Protein AF-B4JHR4-F1 (afdb_monomer)

InterPro domains:
  IPR017905 ERV/ALR sulfhydryl oxidase domain [PF04777] (90-181)
  IPR017905 ERV/ALR sulfhydryl oxidase domain [PS51324] (80-180)
  IPR036774 ERV/ALR sulfhydryl oxidase domain superfamily [G3DSA:1.20.120.310] (67-190)
  IPR036774 ERV/ALR sulfhydryl oxidase domain superfamily [SSF69000] (79-189)
  IPR039799 Sulfhydryl oxidase ALR/ERV [PTHR12645] (15-190)

Foldseek 3Di:
DDDDDDDDDDDDDDDDDDDDPVVVPDDDPPPPPPPFPVVDDPVNVVVVVVVVPPDDDDDDDDDDDDDDPDPCPPDPDPPDDDDPVRLVVVVLLVQLLCLLPAAQADDPVSLVVVQVVQVVCLVPVPPVVSSVVSNVCCVVQPQDRRGSLSNLLSSLVVVQVVCVVVVHDRDDSVCSNCVRPDPPPVVPVD

Nearest PDB structures (foldseek):
  3mbg-assembly1_A  TM=9.979E-01  e=1.028E-12  Homo sapiens
  3tk0-assembly1_A-2  TM=9.274E-01  e=5.842E-13  Homo sapiens
  3u5s-assembly1_A-2  TM=9.282E-01  e=2.542E-12  Homo sapiens
  3w4y-assembly2_B  TM=9.239E-01  e=1.311E-11  Saccharomyces cerevisiae S288C
  4e0i-assembly1_A  TM=8.475E-01  e=1.739E-11  Saccharomyces cerevisiae S288C

Solvent-accessible surface area (backbone atoms only — not comparable to full-atom values): 12228 Å² total; per-residue (Å²): 138,82,87,81,84,84,80,82,82,83,78,84,80,79,82,80,76,80,82,65,76,74,69,80,72,77,84,77,90,59,78,80,61,94,76,49,65,91,80,50,57,74,72,58,53,56,56,56,48,61,74,70,56,86,72,88,80,90,80,90,85,87,90,85,89,78,93,65,92,71,79,74,75,68,77,78,66,88,90,53,83,73,52,76,65,57,44,48,55,53,50,52,53,51,52,46,39,53,24,54,71,38,49,68,77,51,52,74,62,58,35,50,51,53,50,48,50,55,57,51,45,28,70,66,41,87,52,62,70,60,16,51,51,43,43,56,47,44,71,78,53,61,82,42,54,73,20,17,69,45,27,38,47,45,50,43,54,52,51,30,53,53,24,52,78,68,76,40,80,73,72,67,59,94,46,48,51,33,76,46,62,73,38,48,94,86,48,83,72,110

Mean predicted aligned error: 14.54 Å

pLDDT: mean 78.46, std 23.85, range [31.78, 98.88]

Sequence (190 aa):
MSETTFKPKPKPSEPEPPLNDRQFTAHRSSKQDSNCRTCNDFKSWSKQQRLISSTQAAKEKHMAANETLNVQVAAPRDDCPLDKVRLGISTWSLLHTMAAFYADNPTDTEKRDMRKFFEVLSRLYPCEYCAKDFRSEIEVNPVNVNSQKDLAMWLCKFHNRVNDKLGKPLFNCSKVNERWRDGWLDGSCD

Structure (mmCIF, N/CA/C/O backbone):
data_AF-B4JHR4-F1
#
_entry.id   AF-B4JHR4-F1
#
loop_
_atom_site.group_PDB
_atom_site.id
_atom_site.type_symbol
_atom_site.label_atom_id
_atom_site.label_alt_id
_atom_site.label_comp_id
_atom_site.label_asym_id
_atom_site.label_entity_id
_atom_site.label_seq_id
_atom_site.pdbx_PDB_ins_code
_atom_site.Cartn_x
_atom_site.Cartn_y
_atom_site.Cartn_z
_atom_site.occupancy
_atom_site.B_iso_or_equiv
_atom_site.auth_seq_id
_atom_site.auth_comp_id
_atom_site.auth_asym_id
_atom_site.auth_atom_id
_atom_site.pdbx_PDB_model_num
ATOM 1 N N . MET A 1 1 ? -36.196 36.078 -42.580 1.00 45.75 1 MET A N 1
ATOM 2 C CA . MET A 1 1 ? -36.016 36.725 -41.265 1.00 45.75 1 MET A CA 1
ATOM 3 C C . MET A 1 1 ? -35.766 35.606 -40.272 1.00 45.75 1 MET A C 1
ATOM 5 O O . MET A 1 1 ? -36.704 34.904 -39.930 1.00 45.75 1 MET A O 1
ATOM 9 N N . SER A 1 2 ? -34.500 35.340 -39.957 1.00 44.00 2 SER A N 1
ATOM 10 C CA . SER A 1 2 ? -34.092 34.213 -39.112 1.00 44.00 2 SER A CA 1
ATOM 11 C C . SER A 1 2 ? -33.668 34.760 -37.754 1.00 44.00 2 SER A C 1
ATOM 13 O O . SER A 1 2 ? -32.710 35.525 -37.676 1.00 44.00 2 SER A O 1
ATOM 15 N N . GLU A 1 3 ? -34.411 34.407 -36.708 1.00 44.94 3 GLU A N 1
ATOM 16 C CA . GLU A 1 3 ? -34.115 34.772 -35.324 1.00 44.94 3 GLU A CA 1
ATOM 17 C C . GLU A 1 3 ? -32.940 33.939 -34.797 1.00 44.94 3 GLU A C 1
ATOM 19 O O . GLU A 1 3 ? -33.010 32.714 -34.700 1.00 44.94 3 GLU A O 1
ATOM 24 N N . THR A 1 4 ? -31.840 34.602 -34.448 1.00 48.38 4 THR A N 1
ATOM 25 C CA . THR A 1 4 ? -30.711 33.989 -33.742 1.00 48.38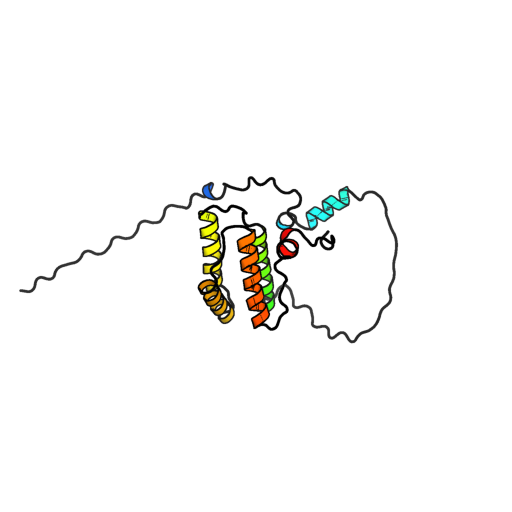 4 THR A CA 1
ATOM 26 C C . THR A 1 4 ? -30.936 34.085 -32.237 1.00 48.38 4 THR A C 1
ATOM 28 O O . THR A 1 4 ? -30.859 35.167 -31.657 1.00 48.38 4 THR A O 1
ATOM 31 N N . THR A 1 5 ? -31.198 32.952 -31.589 1.00 50.94 5 THR A N 1
ATOM 32 C CA . THR A 1 5 ? -31.344 32.842 -30.132 1.00 50.94 5 THR A CA 1
ATOM 33 C C . THR A 1 5 ? -29.964 32.859 -29.462 1.00 50.94 5 THR A C 1
ATOM 35 O O . THR A 1 5 ? -29.150 31.958 -29.665 1.00 50.94 5 THR A O 1
ATOM 38 N N . PHE A 1 6 ? -29.680 33.881 -28.653 1.00 49.97 6 PHE A N 1
ATOM 39 C CA . PHE A 1 6 ? -28.429 34.009 -27.900 1.00 49.97 6 PHE A CA 1
ATOM 40 C C . PHE A 1 6 ? -28.526 33.216 -26.583 1.00 49.97 6 PHE A C 1
ATOM 42 O O . PHE A 1 6 ? -29.318 33.561 -25.707 1.00 49.97 6 PHE A O 1
ATOM 49 N N . LYS A 1 7 ? -27.740 32.142 -26.424 1.00 58.16 7 LYS A N 1
ATOM 50 C CA . LYS A 1 7 ? -27.604 31.430 -25.137 1.00 58.16 7 LYS A CA 1
ATOM 51 C C . LYS A 1 7 ? -26.590 32.157 -24.236 1.00 58.16 7 LYS A C 1
ATOM 53 O O . LYS A 1 7 ? -25.489 32.448 -24.705 1.00 58.16 7 LYS A O 1
ATOM 58 N N . PRO A 1 8 ? -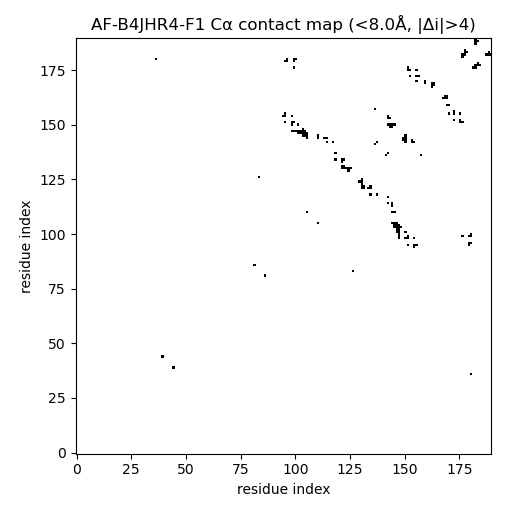26.900 32.423 -22.954 1.00 51.69 8 PRO A N 1
ATOM 59 C CA . PRO A 1 8 ? -25.955 33.061 -22.042 1.00 51.69 8 PRO A CA 1
ATOM 60 C C . PRO A 1 8 ? -24.817 32.107 -21.636 1.00 51.69 8 PRO A C 1
ATOM 62 O O . PRO A 1 8 ? -25.021 30.904 -21.467 1.00 51.69 8 PRO A O 1
ATOM 65 N N . LYS A 1 9 ? -23.607 32.662 -21.477 1.00 55.12 9 LYS A N 1
ATOM 66 C CA . LYS A 1 9 ? -22.404 31.951 -21.008 1.00 55.12 9 LYS A CA 1
ATOM 67 C C . LYS A 1 9 ? -22.559 31.484 -19.546 1.00 55.12 9 LYS A C 1
ATOM 69 O O . LYS A 1 9 ? -23.154 32.215 -18.752 1.00 55.12 9 LYS A O 1
ATOM 74 N N . PRO A 1 10 ? -21.991 30.323 -19.162 1.00 49.44 10 PRO A N 1
ATOM 75 C CA . PRO A 1 10 ? -21.972 29.876 -17.771 1.00 49.44 10 PRO A CA 1
ATOM 76 C C . PRO A 1 10 ? -21.095 30.795 -16.906 1.00 49.44 10 PRO A C 1
ATOM 78 O O . PRO A 1 10 ? -20.051 31.275 -17.352 1.00 49.44 10 PRO A O 1
ATOM 81 N N . LYS A 1 11 ? -21.544 31.055 -15.672 1.00 49.84 11 LYS A N 1
ATOM 82 C CA . LYS A 1 11 ? -20.808 31.844 -14.673 1.00 49.84 11 LYS A CA 1
ATOM 83 C C . LYS A 1 11 ? -19.549 31.095 -14.195 1.00 49.84 11 LYS A C 1
ATOM 85 O O . LYS A 1 11 ? -19.581 29.866 -14.149 1.00 49.84 11 LYS A O 1
ATOM 90 N N . PRO A 1 12 ? -18.472 31.805 -13.805 1.00 48.12 12 PRO A N 1
ATOM 91 C CA . PRO A 1 12 ? -17.312 31.189 -13.165 1.00 48.12 12 PRO A CA 1
ATOM 92 C C . PRO A 1 12 ? -17.713 30.560 -11.825 1.00 48.12 12 PRO A C 1
ATOM 94 O O . PRO A 1 12 ? -18.475 31.164 -11.070 1.00 48.12 12 PRO A O 1
ATOM 97 N N . SER A 1 13 ? -17.205 29.362 -11.539 1.00 54.84 13 SER A N 1
ATOM 98 C CA . SER A 1 13 ? -17.324 28.718 -10.229 1.00 54.84 13 SER A CA 1
ATOM 99 C C . SER A 1 13 ? -16.546 29.512 -9.178 1.00 54.84 13 SER A C 1
ATOM 101 O O . SER A 1 13 ? -15.393 29.878 -9.415 1.00 54.84 13 SER A O 1
ATOM 103 N N . GLU A 1 14 ? -17.174 29.775 -8.032 1.00 56.66 14 GLU A N 1
ATOM 104 C CA . GLU A 1 14 ? -16.521 30.373 -6.863 1.00 56.66 14 GLU A CA 1
ATOM 105 C C . GLU A 1 14 ? -15.337 29.508 -6.385 1.00 56.66 14 GLU A C 1
ATOM 107 O O . GLU A 1 14 ? -15.374 28.284 -6.537 1.00 56.66 14 GLU A O 1
ATOM 112 N N . PRO A 1 15 ? -14.276 30.118 -5.827 1.00 50.56 15 PRO A N 1
ATOM 113 C CA . PRO A 1 15 ?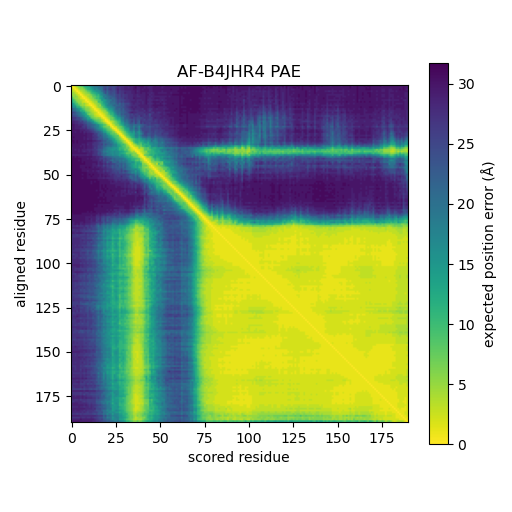 -13.168 29.372 -5.244 1.00 50.56 15 PRO A CA 1
ATOM 114 C C . PRO A 1 15 ? -13.641 28.584 -4.015 1.00 50.56 15 PRO A C 1
ATOM 116 O O . PRO A 1 15 ? -14.357 29.118 -3.166 1.00 50.56 15 PRO A O 1
ATOM 119 N N . GLU A 1 16 ? -13.230 27.317 -3.922 1.00 49.22 16 GLU A N 1
ATOM 120 C CA . GLU A 1 16 ? -13.508 26.481 -2.752 1.00 49.22 16 GLU A CA 1
ATOM 121 C C . GLU A 1 16 ? -12.971 27.142 -1.469 1.00 49.22 16 GLU A C 1
ATOM 123 O O . GLU A 1 16 ? -11.881 27.728 -1.482 1.00 49.22 16 GLU A O 1
ATOM 128 N N . PRO A 1 17 ? -13.716 27.067 -0.351 1.00 50.88 17 PRO A N 1
ATOM 129 C CA . PRO A 1 17 ? -13.263 27.625 0.912 1.00 50.88 17 PRO A CA 1
ATOM 130 C C . PRO A 1 17 ? -11.995 26.903 1.398 1.00 50.88 17 PRO A C 1
ATOM 132 O O . PRO A 1 17 ? -11.841 25.700 1.168 1.00 50.88 17 PRO A O 1
ATOM 135 N N . PRO A 1 18 ? -11.088 27.606 2.098 1.00 47.66 18 PRO A N 1
ATOM 136 C CA . PRO A 1 18 ? -9.871 27.000 2.621 1.00 47.66 18 PRO A CA 1
ATOM 137 C C . PRO A 1 18 ? -10.217 25.852 3.576 1.00 47.66 18 PRO A C 1
ATOM 139 O O . PRO A 1 18 ? -11.052 26.002 4.473 1.00 47.66 18 PRO A O 1
ATOM 142 N N . LEU A 1 19 ? -9.567 24.703 3.370 1.00 48.41 19 LEU A N 1
ATOM 143 C CA . LEU A 1 19 ? -9.683 23.538 4.242 1.00 48.41 19 LEU A CA 1
ATOM 144 C C . LEU A 1 19 ? -9.336 23.946 5.678 1.00 48.41 19 LEU A C 1
ATOM 146 O O . LEU A 1 19 ? -8.282 24.513 5.952 1.00 48.41 19 LEU A O 1
ATOM 150 N N . ASN A 1 20 ? -10.260 23.681 6.596 1.00 44.09 20 ASN A N 1
ATOM 151 C CA . ASN A 1 20 ? -10.093 23.971 8.010 1.00 44.09 20 ASN A CA 1
ATOM 152 C C . ASN A 1 20 ? -9.050 23.010 8.608 1.00 44.09 20 ASN A C 1
ATOM 154 O O . ASN A 1 20 ? -9.358 21.848 8.880 1.00 44.09 20 ASN A O 1
ATOM 158 N N . ASP A 1 21 ? -7.837 23.507 8.863 1.00 42.41 21 ASP A N 1
ATOM 159 C CA . ASP A 1 21 ? -6.715 22.766 9.471 1.00 42.41 21 ASP A CA 1
ATOM 160 C C . ASP A 1 21 ? -7.050 22.117 10.829 1.00 42.41 21 ASP A C 1
ATOM 162 O O . ASP A 1 21 ? -6.347 21.224 11.300 1.00 42.41 21 ASP A O 1
ATOM 166 N N . ARG A 1 22 ? -8.164 22.505 11.463 1.00 43.03 22 ARG A N 1
ATOM 167 C CA . ARG A 1 22 ? -8.640 21.910 12.722 1.00 43.03 22 ARG A CA 1
ATOM 168 C C . ARG A 1 22 ? -9.301 20.539 12.562 1.00 43.03 22 ARG A C 1
ATOM 170 O O . ARG A 1 22 ? -9.617 19.910 13.568 1.00 43.03 22 ARG A O 1
ATOM 177 N N . GLN A 1 23 ? -9.516 20.062 11.335 1.00 39.62 23 GLN A N 1
ATOM 178 C CA . GLN A 1 23 ? -10.135 18.754 11.094 1.00 39.62 23 GLN A CA 1
ATOM 179 C C . GLN A 1 23 ? -9.123 17.596 11.041 1.00 39.62 23 GLN A C 1
ATOM 181 O O . GLN A 1 23 ? -9.521 16.439 11.141 1.00 39.62 23 GLN A O 1
ATOM 186 N N . PHE A 1 24 ? -7.818 17.892 10.985 1.00 42.62 24 PHE A N 1
ATOM 187 C CA . PHE A 1 24 ? -6.753 16.885 11.088 1.00 42.62 24 PHE A CA 1
ATOM 188 C C . PHE A 1 24 ? -6.396 16.507 12.534 1.00 42.62 24 PHE A C 1
ATOM 190 O O . PHE A 1 24 ? -5.638 15.567 12.765 1.00 42.62 24 PHE A O 1
ATOM 197 N N . THR A 1 25 ? -6.959 17.196 13.529 1.00 42.66 25 THR A N 1
ATOM 198 C CA . THR A 1 25 ? -6.697 16.943 14.951 1.00 42.66 25 THR A CA 1
ATOM 199 C C . THR A 1 25 ? -7.891 16.279 15.632 1.00 42.66 25 THR A C 1
ATOM 201 O O . THR A 1 25 ? -8.448 16.824 16.579 1.00 42.66 25 THR A O 1
ATOM 204 N N . ALA A 1 26 ? -8.319 15.109 15.155 1.00 46.91 26 ALA A N 1
ATOM 205 C CA . ALA A 1 26 ? -9.308 14.300 15.869 1.00 46.91 26 ALA A CA 1
ATOM 206 C C . ALA A 1 26 ? -9.251 12.815 15.473 1.00 46.91 26 ALA A C 1
ATOM 208 O O . ALA A 1 26 ? -10.105 12.350 14.736 1.00 46.91 26 ALA A O 1
ATOM 209 N N . HIS A 1 27 ? -8.251 12.086 15.980 1.00 40.84 27 HIS A N 1
ATOM 210 C CA . HIS A 1 27 ? -8.390 10.754 16.603 1.00 40.84 27 HIS A CA 1
ATOM 211 C C . HIS A 1 27 ? -7.038 10.040 16.675 1.00 40.84 27 HIS A C 1
ATOM 213 O O . HIS A 1 27 ? -6.666 9.233 15.833 1.00 40.84 27 HIS A O 1
ATOM 219 N N . ARG A 1 28 ? -6.318 10.270 17.772 1.00 50.16 28 ARG A N 1
ATOM 220 C CA . ARG A 1 28 ? -5.416 9.247 18.301 1.00 50.16 28 ARG A CA 1
ATOM 221 C C . ARG A 1 28 ? -5.538 9.216 19.817 1.00 50.16 28 ARG A C 1
ATOM 223 O O . ARG A 1 28 ? -4.625 9.581 20.541 1.00 50.16 28 ARG A O 1
ATOM 230 N N . SER A 1 29 ? -6.709 8.793 20.289 1.00 44.94 29 SER A N 1
ATOM 231 C CA . SER A 1 29 ? -6.891 8.307 21.662 1.00 44.94 29 SER A CA 1
ATOM 232 C C . SER A 1 29 ? -6.761 6.782 21.707 1.00 44.94 29 SER A C 1
ATOM 234 O O . SER A 1 29 ? -7.518 6.102 22.384 1.00 44.94 29 SER A O 1
ATOM 236 N N . SER A 1 30 ? -5.781 6.225 20.996 1.00 51.78 30 SER A N 1
ATOM 237 C CA . SER A 1 30 ? -5.100 5.029 21.481 1.00 51.78 30 SER A CA 1
ATOM 238 C C . SER A 1 30 ? -3.989 5.547 22.387 1.00 51.78 30 SER A C 1
ATOM 240 O O . SER A 1 30 ? -3.230 6.416 21.949 1.00 51.78 30 SER A O 1
ATOM 242 N N . LYS A 1 31 ? -3.906 5.075 23.638 1.00 43.66 31 LYS A N 1
ATOM 243 C CA . LYS A 1 31 ? -2.738 5.308 24.508 1.00 43.66 31 LYS A CA 1
ATOM 244 C C . LYS A 1 31 ? -1.483 5.236 23.637 1.00 43.66 31 LYS A C 1
ATOM 246 O O . LYS A 1 31 ? -1.370 4.299 22.852 1.00 43.66 31 LYS A O 1
ATOM 251 N N . GLN A 1 32 ? -0.611 6.244 23.687 1.00 50.34 32 GLN A N 1
ATOM 252 C CA . GLN A 1 32 ? 0.676 6.137 23.008 1.00 50.34 32 GLN A CA 1
ATOM 253 C C . GLN A 1 32 ? 1.338 4.866 23.535 1.00 50.34 32 GLN A C 1
ATOM 255 O O . GLN A 1 32 ? 1.727 4.825 24.701 1.00 50.34 32 GLN A O 1
ATOM 260 N N . ASP A 1 33 ? 1.399 3.822 22.708 1.00 55.12 33 ASP A N 1
ATOM 261 C CA . ASP A 1 33 ? 2.230 2.674 23.016 1.00 55.12 33 ASP A CA 1
ATOM 262 C C . ASP A 1 33 ? 3.640 3.223 23.161 1.00 55.12 33 ASP A C 1
ATOM 264 O O . ASP A 1 33 ? 4.219 3.772 22.218 1.00 55.12 33 ASP A O 1
ATOM 268 N N . SER A 1 34 ? 4.183 3.095 24.368 1.00 55.25 34 SER A N 1
ATOM 269 C CA . SER A 1 34 ? 5.531 3.535 24.725 1.00 55.25 34 SER A CA 1
ATOM 270 C C . SER A 1 34 ? 6.621 2.851 23.886 1.00 55.25 34 SER A C 1
ATOM 272 O O . SER A 1 34 ? 7.790 3.204 24.007 1.00 55.25 34 SER A O 1
ATOM 274 N N . ASN A 1 35 ? 6.239 1.915 23.007 1.00 62.69 35 ASN A N 1
ATOM 275 C CA . ASN A 1 35 ? 7.100 1.137 22.128 1.00 62.69 35 ASN A CA 1
ATOM 276 C C . ASN A 1 35 ? 6.846 1.366 20.618 1.00 62.69 35 ASN A C 1
ATOM 278 O O . ASN A 1 35 ? 7.103 0.487 19.797 1.00 62.69 35 ASN A O 1
ATOM 282 N N . CYS A 1 36 ? 6.322 2.530 20.210 1.00 71.38 36 CYS A N 1
ATOM 283 C CA . CYS A 1 36 ? 6.154 2.851 18.785 1.00 71.38 36 CYS A CA 1
ATOM 284 C C . CYS A 1 36 ? 7.516 2.936 18.052 1.00 71.38 36 CYS A C 1
ATOM 286 O O . CYS A 1 36 ? 8.163 3.985 18.057 1.00 71.38 36 CYS A O 1
ATOM 288 N N . ARG A 1 37 ? 7.929 1.860 17.360 1.00 78.38 37 ARG A N 1
ATOM 289 C CA . ARG A 1 37 ? 9.178 1.804 16.563 1.00 78.38 37 ARG A CA 1
ATOM 290 C C . ARG A 1 37 ? 9.256 2.884 15.479 1.00 78.38 37 ARG A C 1
ATOM 292 O O . ARG A 1 37 ? 10.326 3.410 15.218 1.00 78.38 37 ARG A O 1
ATOM 299 N N . THR A 1 38 ? 8.126 3.252 14.877 1.00 83.38 38 THR A N 1
ATOM 300 C CA . THR A 1 38 ? 8.055 4.309 13.850 1.00 83.38 38 THR A CA 1
ATOM 301 C C . THR A 1 38 ? 8.209 5.718 14.429 1.00 83.38 38 THR A C 1
ATOM 303 O O . THR A 1 38 ? 8.562 6.642 13.706 1.00 83.38 38 THR A O 1
ATOM 306 N N . CYS A 1 39 ? 7.939 5.896 15.725 1.00 75.88 39 CYS A N 1
ATOM 307 C CA . CYS A 1 39 ? 7.981 7.192 16.399 1.00 75.88 39 CYS A CA 1
ATOM 308 C C . CYS A 1 39 ? 9.344 7.476 17.052 1.00 75.88 39 CYS A C 1
ATOM 310 O O . CYS A 1 39 ? 9.618 8.615 17.424 1.00 75.88 39 CYS A O 1
ATOM 312 N N . ASN A 1 40 ? 10.177 6.446 17.224 1.00 75.25 40 ASN A N 1
ATOM 313 C CA . ASN A 1 40 ? 11.454 6.534 17.915 1.00 75.25 40 ASN A CA 1
ATOM 314 C C . ASN A 1 40 ? 12.607 6.392 16.920 1.00 75.25 40 ASN A C 1
ATOM 316 O O . ASN A 1 40 ? 12.789 5.342 16.309 1.00 75.25 40 ASN A O 1
ATOM 320 N N . ASP A 1 41 ? 13.448 7.421 16.821 1.00 65.88 41 ASP A N 1
ATOM 321 C CA . ASP A 1 41 ? 14.735 7.282 16.148 1.00 65.88 41 ASP A CA 1
ATOM 322 C C . ASP A 1 41 ? 15.609 6.282 16.918 1.00 65.88 41 ASP A C 1
ATOM 324 O O . ASP A 1 41 ? 15.728 6.350 18.144 1.00 65.88 41 ASP A O 1
ATOM 328 N N . PHE A 1 42 ? 16.319 5.405 16.207 1.00 55.88 42 PHE A N 1
ATOM 329 C CA . PHE A 1 42 ? 17.306 4.472 16.779 1.00 55.88 42 PHE A CA 1
ATOM 330 C C . PHE A 1 42 ? 18.341 5.179 17.696 1.00 55.88 42 PHE A C 1
ATOM 332 O O . PHE A 1 42 ? 18.880 4.612 18.652 1.00 55.88 42 PHE A O 1
ATOM 339 N N . LYS A 1 43 ? 18.579 6.480 17.466 1.00 54.56 43 LYS A N 1
ATOM 340 C CA . LYS A 1 43 ? 19.417 7.345 18.317 1.00 54.56 43 LYS A CA 1
ATOM 341 C C . LYS A 1 43 ? 18.797 7.672 19.685 1.00 54.56 43 LYS A C 1
ATOM 343 O O . LYS A 1 43 ? 19.542 7.892 20.638 1.00 54.56 43 LYS A O 1
ATOM 348 N N . SER A 1 44 ? 17.474 7.694 19.806 1.00 53.28 44 SER A N 1
ATOM 349 C CA . SER A 1 44 ? 16.770 7.897 21.079 1.00 53.28 44 SER A CA 1
ATOM 350 C C . SER A 1 44 ? 16.779 6.624 21.930 1.00 53.28 44 SER A C 1
ATOM 352 O O . SER A 1 44 ? 16.983 6.703 23.140 1.00 53.28 44 SER A O 1
ATOM 354 N N . TRP A 1 45 ? 16.706 5.447 21.298 1.00 48.59 45 TRP A N 1
ATOM 355 C CA . TRP A 1 45 ? 16.817 4.151 21.980 1.00 48.59 45 TRP A CA 1
ATOM 356 C C . TRP A 1 45 ? 18.225 3.899 22.549 1.00 48.59 45 TRP A C 1
ATOM 358 O O . TRP A 1 45 ? 18.372 3.571 23.726 1.00 48.59 45 TRP A O 1
ATOM 368 N N . SER A 1 46 ? 19.281 4.195 21.780 1.00 54.84 46 SER A N 1
ATOM 369 C CA . SER A 1 46 ? 20.675 4.072 22.256 1.00 54.84 46 SER A CA 1
ATOM 370 C C . SER A 1 46 ? 21.036 5.038 23.397 1.00 54.84 46 SER A C 1
ATOM 372 O O . SER A 1 46 ? 21.874 4.710 24.242 1.00 54.84 46 SER A O 1
ATOM 374 N N . LYS A 1 47 ? 20.396 6.215 23.478 1.00 56.06 47 LYS A N 1
ATOM 375 C CA . LYS A 1 47 ? 20.528 7.120 24.637 1.00 56.06 47 LYS A CA 1
ATOM 376 C C . LYS A 1 47 ? 19.802 6.590 25.873 1.00 56.06 47 LYS A C 1
ATOM 378 O O . LYS A 1 47 ? 20.314 6.757 26.977 1.00 56.06 47 LYS A O 1
ATOM 383 N N . GLN A 1 48 ? 18.666 5.919 25.696 1.00 56.88 48 GLN A N 1
ATOM 384 C CA . GLN A 1 48 ? 17.919 5.314 26.797 1.00 56.88 48 GLN A CA 1
ATOM 385 C C . GLN A 1 48 ? 18.619 4.061 27.346 1.00 56.88 48 GLN A C 1
ATOM 387 O O . GLN A 1 48 ? 18.652 3.865 28.555 1.00 56.88 48 GLN A O 1
ATOM 392 N N . GLN A 1 49 ? 19.301 3.290 26.496 1.00 57.69 49 GLN A N 1
ATOM 393 C CA . GLN A 1 49 ? 20.101 2.130 26.906 1.00 57.69 49 GLN A CA 1
ATOM 394 C C . GLN A 1 49 ? 21.405 2.536 27.624 1.00 57.69 49 GLN A C 1
ATOM 396 O O . GLN A 1 49 ? 21.793 1.912 28.608 1.00 57.69 49 GLN A O 1
ATOM 401 N N . ARG A 1 50 ? 22.038 3.659 27.235 1.00 54.66 50 ARG A N 1
ATOM 402 C CA . ARG A 1 50 ? 23.202 4.225 27.958 1.00 54.66 50 ARG A CA 1
ATOM 403 C C . ARG A 1 50 ? 22.885 4.722 29.372 1.00 54.66 50 ARG A C 1
ATOM 405 O O . ARG A 1 50 ? 23.794 4.765 30.192 1.00 54.66 50 ARG A O 1
ATOM 412 N N . LEU A 1 51 ? 21.632 5.074 29.664 1.00 49.19 51 LEU A N 1
ATOM 413 C CA . LEU A 1 51 ? 21.183 5.432 31.018 1.00 49.19 51 LEU A CA 1
ATOM 414 C C . LEU A 1 51 ? 20.877 4.201 31.892 1.00 49.19 51 LEU A C 1
ATOM 416 O O . LEU A 1 51 ? 20.751 4.345 33.103 1.00 49.19 51 LEU A O 1
ATOM 420 N N . ILE A 1 52 ? 20.791 3.005 31.298 1.00 55.09 52 ILE A N 1
ATOM 421 C CA . ILE A 1 52 ? 20.472 1.742 31.987 1.00 55.09 52 ILE A CA 1
ATOM 422 C C . ILE A 1 52 ? 21.716 0.837 32.112 1.00 55.09 52 ILE A C 1
ATOM 424 O O . ILE A 1 52 ? 21.773 -0.018 32.988 1.00 55.09 52 ILE A O 1
ATOM 428 N N . SER A 1 53 ? 22.756 1.050 31.298 1.00 48.34 53 SER A N 1
ATOM 429 C CA . SER A 1 53 ? 23.968 0.211 31.266 1.00 48.34 53 SER A CA 1
ATOM 430 C C . SER A 1 53 ? 25.198 0.819 31.953 1.00 48.34 53 SER A C 1
ATOM 432 O O . SER A 1 53 ? 26.329 0.523 31.568 1.00 48.34 53 SER A O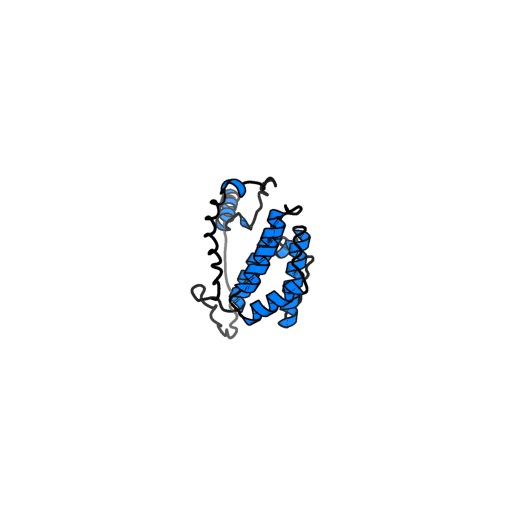 1
ATOM 434 N N . SER A 1 54 ? 25.027 1.624 33.008 1.00 45.34 54 SER A N 1
ATOM 435 C CA . SER A 1 54 ? 26.140 1.974 33.906 1.00 45.34 54 SER A CA 1
ATOM 436 C C . SER A 1 54 ? 26.450 0.842 34.897 1.00 45.34 54 SER A C 1
ATOM 438 O O . SER A 1 54 ? 26.530 1.074 36.097 1.00 45.34 54 SER A O 1
ATOM 440 N N . THR A 1 55 ? 26.630 -0.381 34.406 1.00 43.31 55 THR A N 1
ATOM 441 C CA . THR A 1 55 ? 27.290 -1.472 35.127 1.00 43.31 55 THR A CA 1
ATOM 442 C C . THR A 1 55 ? 27.845 -2.474 34.114 1.00 43.31 55 THR A C 1
ATOM 444 O O . THR A 1 55 ? 27.104 -3.183 33.448 1.00 43.31 55 THR A O 1
ATOM 447 N N . GLN A 1 56 ? 29.180 -2.545 34.098 1.00 35.53 56 GLN A N 1
ATOM 448 C CA . GLN A 1 56 ? 30.069 -3.546 33.490 1.00 35.53 56 GLN A CA 1
ATOM 449 C C . GLN A 1 56 ? 30.733 -3.171 32.157 1.00 35.53 56 GLN A C 1
ATOM 451 O O . GLN A 1 56 ? 30.129 -3.023 31.099 1.00 35.53 56 GLN A O 1
ATOM 456 N N . ALA A 1 57 ? 32.052 -3.025 32.274 1.00 38.28 57 ALA A N 1
ATOM 457 C CA . ALA A 1 57 ? 33.012 -2.688 31.247 1.00 38.28 57 ALA A CA 1
ATOM 458 C C . ALA A 1 57 ? 33.760 -3.938 30.753 1.00 38.28 57 ALA A C 1
ATOM 460 O O . ALA A 1 57 ? 34.038 -4.837 31.539 1.00 38.28 57 ALA A O 1
ATOM 461 N N . ALA A 1 58 ? 34.187 -3.856 29.486 1.00 35.91 58 ALA A N 1
ATOM 462 C CA . ALA A 1 58 ? 35.437 -4.368 28.906 1.00 35.91 58 ALA A CA 1
ATOM 463 C C . ALA A 1 58 ? 35.680 -5.896 28.828 1.00 35.91 58 ALA A C 1
ATOM 465 O O . ALA A 1 58 ? 35.840 -6.554 29.845 1.00 35.91 58 ALA A O 1
ATOM 466 N N . LYS A 1 59 ? 35.896 -6.439 27.612 1.00 31.78 59 LYS A N 1
ATOM 467 C CA . LYS A 1 59 ? 37.225 -6.630 26.966 1.00 31.78 59 LYS A CA 1
ATOM 468 C C . LYS A 1 59 ? 37.179 -7.592 25.752 1.00 31.78 59 LYS A C 1
ATOM 470 O O . LYS A 1 59 ? 36.589 -8.653 25.848 1.00 31.78 59 LYS A O 1
ATOM 475 N N . GLU A 1 60 ? 37.898 -7.180 24.692 1.00 38.62 60 GLU A N 1
ATOM 476 C CA . GLU A 1 60 ? 38.792 -7.920 23.753 1.00 38.62 60 GLU A CA 1
ATOM 477 C C . GLU A 1 60 ? 38.321 -9.194 22.992 1.00 38.62 60 GLU A C 1
ATOM 479 O O . GLU A 1 60 ? 37.571 -9.989 23.523 1.00 38.62 60 GLU A O 1
ATOM 484 N N . LYS A 1 61 ? 38.811 -9.601 21.803 1.00 33.09 61 LYS A N 1
ATOM 485 C CA . LYS A 1 61 ? 39.444 -9.038 20.581 1.00 33.09 61 LYS A CA 1
ATOM 486 C C . LYS A 1 61 ? 39.841 -10.256 19.683 1.00 33.09 61 LYS A C 1
ATOM 488 O O . LYS A 1 61 ? 40.169 -11.303 20.222 1.00 33.09 61 LYS A O 1
ATOM 493 N N . HIS A 1 62 ? 39.926 -10.052 18.358 1.00 32.78 62 HIS A N 1
ATOM 494 C CA . HIS A 1 62 ? 40.721 -10.780 17.323 1.00 32.78 62 HIS A CA 1
ATOM 495 C C . HIS A 1 62 ? 40.163 -11.972 16.483 1.00 32.78 62 HIS A C 1
ATOM 497 O O . HIS A 1 62 ? 40.080 -13.105 16.930 1.00 32.78 62 HIS A O 1
ATOM 503 N N . MET A 1 63 ? 39.912 -11.644 15.198 1.00 32.91 63 MET A N 1
ATOM 504 C CA . MET A 1 63 ? 40.408 -12.180 13.897 1.00 32.91 63 MET A CA 1
ATOM 505 C C . MET A 1 63 ? 40.545 -13.690 13.592 1.00 32.91 63 MET A C 1
ATOM 507 O O . MET A 1 63 ? 41.360 -14.377 14.191 1.00 32.91 63 MET A O 1
ATOM 511 N N . ALA A 1 64 ? 39.986 -14.088 12.436 1.00 35.62 64 ALA A N 1
ATOM 512 C CA . ALA A 1 64 ? 40.702 -14.821 11.378 1.00 35.62 64 ALA A CA 1
ATOM 513 C C . ALA A 1 64 ? 40.060 -14.548 10.000 1.00 35.62 64 ALA A C 1
ATOM 515 O O . ALA A 1 64 ? 38.838 -14.544 9.863 1.00 35.62 64 ALA A O 1
ATOM 516 N N . ALA A 1 65 ? 40.900 -14.271 9.002 1.00 41.19 65 ALA A N 1
ATOM 517 C CA . ALA A 1 65 ? 40.533 -13.999 7.617 1.00 41.19 65 ALA A CA 1
ATOM 518 C C . ALA A 1 65 ? 40.355 -15.305 6.829 1.00 41.19 65 ALA A C 1
ATOM 520 O O . ALA A 1 65 ? 41.122 -16.245 7.027 1.00 41.19 65 ALA A O 1
ATOM 521 N N . ASN A 1 66 ? 39.398 -15.339 5.899 1.00 40.72 66 ASN A N 1
ATOM 522 C CA . ASN A 1 66 ? 39.395 -16.319 4.818 1.00 40.72 66 ASN A CA 1
ATOM 523 C C . ASN A 1 66 ? 39.069 -15.603 3.503 1.00 40.72 66 ASN A C 1
ATOM 525 O O . ASN A 1 66 ? 38.026 -14.963 3.359 1.00 40.72 66 ASN A O 1
ATOM 529 N N . GLU A 1 67 ? 40.022 -15.645 2.581 1.00 49.09 67 GLU A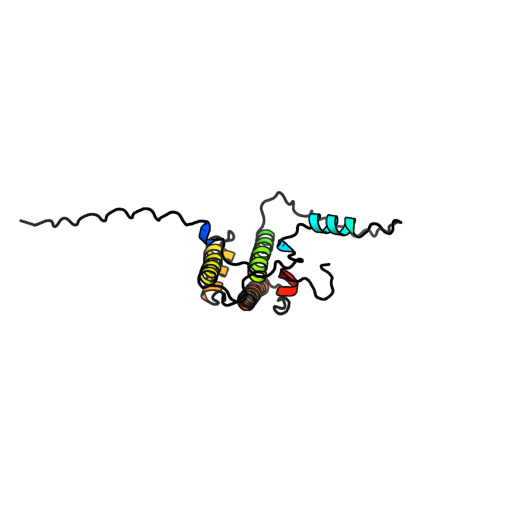 N 1
ATOM 530 C CA . GLU A 1 67 ? 40.028 -14.898 1.332 1.00 49.09 67 GLU A CA 1
ATOM 531 C C . GLU A 1 67 ? 39.150 -15.628 0.313 1.00 49.09 67 GLU A C 1
ATOM 533 O O . GLU A 1 67 ? 39.538 -16.619 -0.297 1.00 49.09 67 GLU A O 1
ATOM 538 N N . THR A 1 68 ? 37.912 -15.158 0.170 1.00 46.09 68 THR A N 1
ATOM 539 C CA . THR A 1 68 ? 37.037 -15.554 -0.937 1.00 46.09 68 THR A CA 1
ATOM 540 C C . THR A 1 68 ? 37.126 -14.451 -1.979 1.00 46.09 68 THR A C 1
ATOM 542 O O . THR A 1 68 ? 36.995 -13.280 -1.623 1.00 46.09 68 THR A O 1
ATOM 545 N N . LEU A 1 69 ? 37.368 -14.812 -3.243 1.00 43.88 69 LEU A N 1
ATOM 546 C CA . LEU A 1 69 ? 37.377 -13.900 -4.390 1.00 43.88 69 LEU A CA 1
ATOM 547 C C . LEU A 1 69 ? 36.089 -13.067 -4.404 1.00 43.88 69 LEU A C 1
ATOM 549 O O . LEU A 1 69 ? 35.025 -13.502 -4.841 1.00 43.88 69 LEU A O 1
ATOM 553 N N . ASN A 1 70 ? 36.208 -11.866 -3.850 1.00 50.09 70 ASN A N 1
ATOM 554 C CA . ASN A 1 70 ? 35.132 -10.925 -3.643 1.00 50.09 70 ASN A CA 1
ATOM 555 C C . ASN A 1 70 ? 34.947 -10.168 -4.952 1.00 50.09 70 ASN A C 1
ATOM 557 O O . ASN A 1 70 ? 35.659 -9.201 -5.228 1.00 50.09 70 ASN A O 1
ATOM 561 N N . VAL A 1 71 ? 34.000 -10.614 -5.777 1.00 46.16 71 VAL A N 1
ATOM 562 C CA . VAL A 1 71 ? 33.421 -9.731 -6.788 1.00 46.16 71 VAL A CA 1
ATOM 563 C C . VAL A 1 71 ? 32.676 -8.657 -6.005 1.00 46.16 71 VAL A C 1
ATOM 565 O O . VAL A 1 71 ? 31.508 -8.820 -5.658 1.00 46.16 71 VAL A O 1
ATOM 568 N N . GLN A 1 72 ? 33.393 -7.585 -5.661 1.00 55.69 72 GLN A N 1
ATOM 569 C CA . GLN A 1 72 ? 32.828 -6.406 -5.029 1.00 55.69 72 GLN A CA 1
ATOM 570 C C . GLN A 1 72 ? 31.898 -5.745 -6.036 1.00 55.69 72 GLN A C 1
ATOM 572 O O . GLN A 1 72 ? 32.273 -4.820 -6.755 1.00 55.69 72 GLN A O 1
ATOM 577 N N . VAL A 1 73 ? 30.660 -6.229 -6.099 1.00 58.78 73 VAL A N 1
ATOM 578 C CA . VAL A 1 73 ? 29.554 -5.413 -6.574 1.00 58.78 73 VAL A CA 1
ATOM 579 C C . VAL A 1 73 ? 29.477 -4.277 -5.568 1.00 58.78 73 VAL A C 1
ATOM 581 O O . VAL A 1 73 ? 28.970 -4.455 -4.461 1.00 58.78 73 VAL A O 1
ATOM 584 N N . ALA A 1 74 ? 30.102 -3.150 -5.908 1.00 66.88 74 ALA A N 1
ATOM 585 C CA . ALA A 1 74 ? 30.090 -1.967 -5.071 1.00 66.88 74 ALA A CA 1
ATOM 586 C C . ALA A 1 74 ? 28.635 -1.690 -4.681 1.00 66.88 74 ALA A C 1
ATOM 588 O O . ALA A 1 74 ? 27.762 -1.614 -5.553 1.00 66.88 74 ALA A O 1
ATOM 589 N N . ALA A 1 75 ? 28.373 -1.608 -3.373 1.00 69.62 75 ALA A N 1
ATOM 590 C CA . ALA A 1 75 ? 27.055 -1.253 -2.874 1.00 69.62 75 ALA A CA 1
ATOM 591 C C . ALA A 1 75 ? 26.623 0.033 -3.598 1.00 69.62 75 ALA A C 1
ATOM 593 O O . ALA A 1 75 ? 27.405 0.992 -3.629 1.00 69.62 75 ALA A O 1
ATOM 594 N N . PRO A 1 76 ? 25.453 0.060 -4.258 1.00 73.00 76 PRO A N 1
ATOM 595 C CA . PRO A 1 76 ? 25.142 1.200 -5.099 1.00 73.00 76 PRO A CA 1
ATOM 596 C C . PRO A 1 76 ? 24.954 2.427 -4.207 1.00 73.00 76 PRO A C 1
ATOM 598 O O . PRO A 1 76 ? 24.333 2.330 -3.148 1.00 73.00 76 PRO A O 1
ATOM 601 N N . ARG A 1 77 ? 25.529 3.562 -4.608 1.00 83.00 77 ARG A N 1
ATOM 602 C CA . ARG A 1 77 ? 25.610 4.746 -3.747 1.00 83.00 77 ARG A CA 1
ATOM 603 C C . ARG A 1 77 ? 24.220 5.242 -3.333 1.00 83.00 77 ARG A C 1
ATOM 605 O O . ARG A 1 77 ? 23.270 5.165 -4.116 1.00 83.00 77 ARG A O 1
ATOM 612 N N . ASP A 1 78 ? 24.117 5.757 -2.113 1.00 84.25 78 ASP A N 1
ATOM 613 C CA . ASP A 1 78 ? 22.853 6.238 -1.538 1.00 84.25 78 ASP A CA 1
ATOM 614 C C . ASP A 1 78 ? 22.441 7.623 -2.062 1.00 84.25 78 ASP A C 1
ATOM 616 O O . ASP A 1 78 ? 21.291 8.026 -1.917 1.00 84.25 78 ASP A O 1
ATOM 620 N N . ASP A 1 79 ? 23.360 8.344 -2.708 1.00 90.25 79 ASP A N 1
ATOM 621 C CA . ASP A 1 79 ? 23.134 9.662 -3.309 1.00 90.25 79 ASP A CA 1
ATOM 622 C C . ASP A 1 79 ? 22.758 9.604 -4.801 1.00 90.25 79 ASP A C 1
ATOM 624 O O . ASP A 1 79 ? 22.668 10.635 -5.468 1.00 90.25 79 ASP A O 1
ATOM 628 N N . CYS A 1 80 ? 22.523 8.407 -5.344 1.00 92.56 80 CYS A N 1
ATOM 629 C CA . CYS A 1 80 ? 22.033 8.222 -6.707 1.00 92.56 80 CYS A CA 1
ATOM 630 C C . CYS A 1 80 ? 20.496 8.104 -6.754 1.00 92.56 80 CYS A C 1
ATOM 632 O O . CYS A 1 80 ? 19.889 7.583 -5.814 1.00 92.56 80 CYS A O 1
ATOM 634 N N . PRO A 1 81 ? 19.849 8.509 -7.867 1.00 94.88 81 PRO A N 1
ATOM 635 C CA . PRO A 1 81 ? 18.430 8.244 -8.087 1.00 94.88 81 PRO A CA 1
ATOM 636 C C . PRO A 1 81 ? 18.090 6.758 -7.933 1.00 94.88 81 PRO A C 1
ATOM 638 O O . PRO A 1 81 ? 18.864 5.884 -8.329 1.00 94.88 81 PRO A O 1
ATOM 641 N N . LEU A 1 82 ? 16.914 6.468 -7.374 1.00 95.69 82 LEU A N 1
ATOM 642 C CA . LEU A 1 82 ? 16.481 5.092 -7.154 1.00 95.69 82 LEU A CA 1
ATOM 643 C C . LEU A 1 82 ? 16.205 4.389 -8.487 1.00 95.69 82 LEU A C 1
ATOM 645 O O . LEU A 1 82 ? 15.437 4.878 -9.316 1.00 95.69 82 LEU A O 1
ATOM 649 N N . ASP A 1 83 ? 16.774 3.198 -8.655 1.00 95.31 83 ASP A N 1
ATOM 650 C CA . ASP A 1 83 ? 16.339 2.271 -9.693 1.00 95.31 83 ASP A CA 1
ATOM 651 C C . ASP A 1 83 ? 14.958 1.667 -9.362 1.00 95.31 83 ASP A C 1
ATOM 653 O O . ASP A 1 83 ? 14.394 1.864 -8.280 1.00 95.31 83 ASP A O 1
ATOM 657 N N . LYS A 1 84 ? 14.407 0.883 -10.298 1.00 95.50 84 LYS A N 1
ATOM 658 C CA . LYS A 1 84 ? 13.108 0.207 -10.141 1.00 95.50 84 LYS A CA 1
ATOM 659 C C . LYS A 1 84 ? 13.019 -0.619 -8.851 1.00 95.50 84 LYS A C 1
ATOM 661 O O . LYS A 1 84 ? 11.959 -0.661 -8.227 1.00 95.50 84 LYS A O 1
ATOM 666 N N . VAL A 1 85 ? 14.091 -1.321 -8.487 1.00 95.38 85 VAL A N 1
ATOM 667 C CA . VAL A 1 85 ? 14.103 -2.260 -7.359 1.00 95.38 85 VAL A CA 1
ATOM 668 C C . VAL A 1 85 ? 14.118 -1.487 -6.049 1.00 95.38 85 VAL A C 1
ATOM 670 O O . VAL A 1 85 ? 13.276 -1.738 -5.189 1.00 95.38 85 VAL A O 1
ATOM 673 N N . ARG A 1 86 ? 15.016 -0.508 -5.920 1.00 95.94 86 ARG A N 1
ATOM 674 C CA . ARG A 1 86 ? 15.117 0.363 -4.746 1.00 95.94 86 ARG A CA 1
ATOM 675 C C . ARG A 1 86 ? 13.843 1.170 -4.538 1.00 95.94 86 ARG A C 1
ATOM 677 O O . ARG A 1 86 ? 13.335 1.213 -3.422 1.00 95.94 86 ARG A O 1
ATOM 684 N N . LEU A 1 87 ? 13.285 1.738 -5.610 1.00 97.31 87 LEU A N 1
ATOM 685 C CA . LEU A 1 87 ? 12.003 2.439 -5.554 1.00 97.31 87 LEU A CA 1
ATOM 686 C C . LEU A 1 87 ? 10.889 1.508 -5.061 1.00 97.31 87 LEU A C 1
ATOM 688 O O . LEU A 1 87 ? 10.175 1.860 -4.128 1.00 97.31 87 LEU A O 1
ATOM 692 N N . GLY A 1 88 ? 10.790 0.299 -5.624 1.00 97.81 88 GLY A N 1
ATOM 693 C CA . GLY A 1 88 ? 9.809 -0.699 -5.199 1.00 97.81 88 GLY A CA 1
ATOM 694 C C . GLY A 1 88 ? 9.940 -1.076 -3.724 1.00 97.81 88 GLY A C 1
ATOM 695 O O . GLY A 1 88 ? 8.944 -1.068 -3.007 1.00 97.81 88 GLY A O 1
ATOM 696 N N . ILE A 1 89 ? 11.156 -1.351 -3.245 1.00 97.62 89 ILE A N 1
ATOM 697 C CA . ILE A 1 89 ? 11.421 -1.670 -1.831 1.00 97.62 89 ILE A CA 1
ATOM 698 C C . ILE A 1 89 ? 10.986 -0.516 -0.918 1.00 97.62 89 ILE A C 1
ATOM 700 O O . ILE A 1 89 ? 10.296 -0.749 0.080 1.00 97.62 89 ILE A O 1
ATOM 704 N N . SER A 1 90 ? 11.344 0.721 -1.265 1.00 97.94 90 SER A N 1
ATOM 705 C CA . SER A 1 90 ? 10.969 1.912 -0.497 1.00 97.94 90 SER A CA 1
ATOM 706 C C . SER A 1 90 ? 9.456 2.120 -0.469 1.00 97.94 90 SER A C 1
ATOM 708 O O . SER A 1 90 ? 8.882 2.361 0.592 1.00 97.94 90 SER A O 1
ATOM 710 N N . THR A 1 91 ? 8.783 1.961 -1.610 1.00 98.56 91 THR A N 1
ATOM 711 C CA . THR A 1 91 ? 7.324 2.072 -1.686 1.00 98.56 91 THR A CA 1
ATOM 712 C C . THR A 1 91 ? 6.633 0.975 -0.888 1.00 98.56 91 THR A C 1
ATOM 714 O O . THR A 1 91 ? 5.749 1.286 -0.097 1.00 98.56 91 THR A O 1
ATOM 717 N N . TRP A 1 92 ? 7.047 -0.289 -1.004 1.00 98.75 92 TRP A N 1
ATOM 718 C CA . TRP A 1 92 ? 6.465 -1.360 -0.192 1.00 98.75 92 TRP A CA 1
ATOM 719 C C . TRP A 1 92 ? 6.662 -1.119 1.302 1.00 98.75 92 TRP A C 1
ATOM 721 O O . TRP A 1 92 ? 5.739 -1.363 2.075 1.00 98.75 92 TRP A O 1
ATOM 731 N N . SER A 1 93 ? 7.820 -0.591 1.699 1.00 98.31 93 SER A N 1
ATOM 732 C CA . SER A 1 93 ? 8.095 -0.248 3.096 1.00 98.31 93 SER A CA 1
ATOM 733 C C . SER A 1 93 ? 7.137 0.824 3.614 1.00 98.31 93 SER A C 1
ATOM 735 O O . SER A 1 93 ? 6.563 0.657 4.690 1.00 98.31 93 SER A O 1
ATOM 737 N N . LEU A 1 94 ? 6.893 1.879 2.829 1.00 98.44 94 LEU A N 1
ATOM 738 C CA . LEU A 1 94 ? 5.891 2.895 3.153 1.00 98.44 94 LEU A CA 1
ATOM 739 C C . LEU A 1 94 ? 4.489 2.281 3.264 1.00 98.44 94 LEU A C 1
ATOM 741 O O . LEU A 1 94 ? 3.830 2.440 4.288 1.00 98.44 94 LEU A O 1
ATOM 745 N N . LEU A 1 95 ? 4.047 1.552 2.236 1.00 98.75 95 LEU A N 1
ATOM 746 C CA . LEU A 1 95 ? 2.687 1.014 2.157 1.00 98.75 95 LEU A CA 1
ATOM 747 C C . LEU A 1 95 ? 2.372 0.048 3.298 1.00 98.75 95 LEU A C 1
ATOM 749 O O . LEU A 1 95 ? 1.316 0.150 3.922 1.00 98.75 95 LEU A O 1
ATOM 753 N N . HIS A 1 96 ? 3.285 -0.881 3.586 1.00 98.62 96 HIS A N 1
ATOM 754 C CA . HIS A 1 96 ? 3.077 -1.849 4.660 1.00 98.62 96 HIS A CA 1
ATOM 755 C C . HIS A 1 96 ? 3.113 -1.188 6.035 1.00 98.62 96 HIS A C 1
ATOM 757 O O . HIS A 1 96 ? 2.317 -1.559 6.892 1.00 98.62 96 HIS A O 1
ATOM 763 N N . THR A 1 97 ? 3.946 -0.162 6.233 1.00 97.94 97 THR A N 1
ATOM 764 C CA . THR A 1 97 ? 3.946 0.613 7.484 1.00 97.94 97 THR A CA 1
ATOM 765 C C . THR A 1 97 ? 2.646 1.410 7.641 1.00 97.94 97 THR A C 1
ATOM 767 O O . THR A 1 97 ? 2.051 1.409 8.714 1.00 97.94 97 THR A O 1
ATOM 770 N N . MET A 1 98 ? 2.131 2.027 6.572 1.00 98.19 98 MET A N 1
ATOM 771 C CA . MET A 1 98 ? 0.818 2.686 6.606 1.00 98.19 98 MET A CA 1
ATOM 772 C C . MET A 1 98 ? -0.300 1.701 6.974 1.00 98.19 98 MET A C 1
ATOM 774 O O . MET A 1 98 ? -1.142 2.017 7.809 1.00 98.19 98 MET A O 1
ATOM 778 N N . ALA A 1 99 ? -0.294 0.495 6.396 1.00 98.31 99 ALA A N 1
ATOM 779 C CA . ALA A 1 99 ? -1.278 -0.541 6.704 1.00 98.31 99 ALA A CA 1
ATOM 780 C C . ALA A 1 99 ? -1.134 -1.107 8.128 1.00 98.31 99 ALA A C 1
ATOM 782 O O . ALA A 1 99 ? -2.133 -1.432 8.766 1.00 98.31 99 ALA A O 1
ATOM 783 N N . ALA A 1 100 ? 0.092 -1.210 8.647 1.00 96.94 100 ALA A N 1
ATOM 784 C CA . ALA A 1 100 ? 0.377 -1.648 10.013 1.00 96.94 100 ALA A CA 1
ATOM 785 C C . ALA A 1 100 ? -0.233 -0.713 11.071 1.00 96.94 100 ALA A C 1
ATOM 787 O O . ALA A 1 100 ? -0.756 -1.184 12.081 1.00 96.94 100 ALA A O 1
ATOM 788 N N . PHE A 1 101 ? -0.192 0.597 10.819 1.00 96.12 101 PHE A N 1
ATOM 789 C CA . PHE A 1 101 ? -0.685 1.633 11.733 1.00 96.12 101 PHE A CA 1
ATOM 790 C C . PHE A 1 101 ? -2.074 2.178 11.374 1.00 96.12 101 PHE A C 1
ATOM 792 O O . PHE A 1 101 ? -2.528 3.146 11.984 1.00 96.12 101 PHE A O 1
ATOM 799 N N . TYR A 1 102 ? -2.755 1.571 10.402 1.00 97.88 102 TYR A N 1
ATOM 800 C CA . TYR A 1 102 ? -4.141 1.902 10.090 1.00 97.88 102 TYR A CA 1
ATOM 801 C C . TYR A 1 102 ? -5.067 1.550 11.266 1.00 97.88 102 TYR A C 1
ATOM 803 O O . TYR A 1 102 ? -4.754 0.666 12.062 1.00 97.88 102 TYR A O 1
ATOM 811 N N . ALA A 1 103 ? -6.199 2.242 11.395 1.00 97.06 103 ALA A N 1
ATOM 812 C CA . ALA A 1 103 ? -7.118 2.024 12.508 1.00 97.06 103 ALA A CA 1
ATOM 813 C C . ALA A 1 103 ? -7.841 0.669 12.399 1.00 97.06 103 ALA A C 1
ATOM 815 O O . ALA A 1 103 ? -8.230 0.241 11.311 1.00 97.06 103 ALA A O 1
ATOM 816 N N . ASP A 1 104 ? -8.088 0.015 13.537 1.00 97.75 104 ASP A N 1
ATOM 817 C CA . ASP A 1 104 ? -8.923 -1.194 13.586 1.00 97.75 104 ASP A CA 1
ATOM 818 C C . ASP A 1 104 ? -10.386 -0.891 13.232 1.00 97.75 104 ASP A C 1
ATOM 820 O O . ASP A 1 104 ? -11.035 -1.690 12.562 1.00 97.75 104 ASP A O 1
ATOM 824 N N . ASN A 1 105 ? -10.878 0.288 13.631 1.00 97.81 105 ASN A N 1
ATOM 825 C CA . ASN A 1 105 ? -12.224 0.788 13.337 1.00 97.81 105 ASN A CA 1
ATOM 826 C C . ASN A 1 105 ? -12.136 2.169 12.659 1.00 97.81 105 ASN A C 1
ATOM 828 O O . ASN A 1 105 ? -12.360 3.185 13.319 1.00 97.81 105 ASN A O 1
ATOM 832 N N . PRO A 1 106 ? -11.764 2.234 11.369 1.00 98.19 106 PRO A N 1
ATOM 833 C CA . PRO A 1 106 ? -11.570 3.497 10.671 1.00 98.19 106 PRO A CA 1
ATOM 834 C C . PRO A 1 106 ? -12.904 4.197 10.394 1.00 98.19 106 PRO A C 1
ATOM 836 O O . PRO A 1 106 ? -13.907 3.567 10.038 1.00 98.19 106 PRO A O 1
ATOM 839 N N . T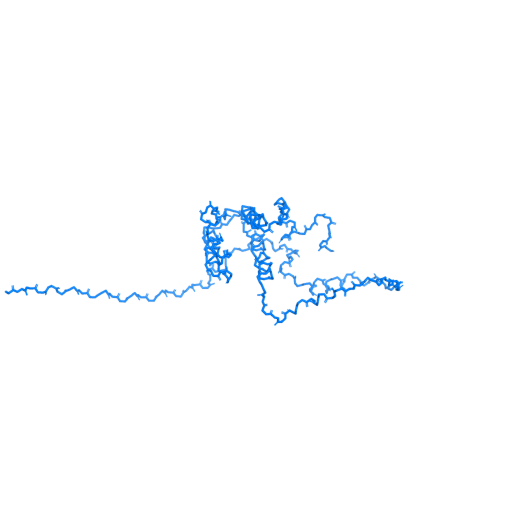HR A 1 107 ? -12.890 5.520 10.500 1.00 98.38 107 THR A N 1
ATOM 840 C CA . THR A 1 107 ? -13.977 6.409 10.082 1.00 98.38 107 THR A CA 1
ATOM 841 C C . THR A 1 107 ? -14.199 6.336 8.571 1.00 98.38 107 THR A C 1
ATOM 843 O O . THR A 1 107 ? -13.317 5.953 7.799 1.00 98.38 107 THR A O 1
ATOM 846 N N . ASP A 1 108 ? -15.372 6.764 8.100 1.00 98.38 108 ASP A N 1
ATOM 847 C CA . ASP A 1 108 ? -15.645 6.788 6.659 1.00 98.38 108 ASP A CA 1
ATOM 848 C C . ASP A 1 108 ? -14.691 7.710 5.890 1.00 98.38 108 ASP A C 1
ATOM 850 O O . ASP A 1 108 ? -14.383 7.440 4.728 1.00 98.38 108 ASP A O 1
ATOM 854 N N . THR A 1 109 ? -14.200 8.773 6.532 1.00 98.56 109 THR A N 1
ATOM 855 C CA . THR A 1 109 ? -13.171 9.653 5.966 1.00 98.56 109 THR A CA 1
ATOM 856 C C . THR A 1 109 ? -11.854 8.905 5.795 1.00 98.56 109 THR A C 1
ATOM 858 O O . THR A 1 109 ? -11.371 8.818 4.673 1.00 98.56 109 THR A O 1
ATOM 861 N N . GLU A 1 110 ? -11.341 8.240 6.834 1.00 98.19 110 GLU A N 1
ATOM 862 C CA . GLU A 1 110 ? -10.104 7.448 6.736 1.00 98.19 110 GLU A CA 1
ATOM 863 C C . GLU A 1 110 ? -10.208 6.320 5.699 1.00 98.19 110 GLU A C 1
ATOM 865 O O . GLU A 1 110 ? -9.242 6.018 4.995 1.00 98.19 110 GLU A O 1
ATOM 870 N N . LYS A 1 111 ? -11.383 5.691 5.566 1.00 98.81 111 LYS A N 1
ATOM 871 C CA . LYS A 1 111 ? -11.647 4.701 4.509 1.00 98.81 111 LYS A CA 1
ATOM 872 C C . LYS A 1 111 ? -11.573 5.327 3.119 1.00 98.81 111 LYS A C 1
ATOM 874 O O . LYS A 1 111 ? -10.979 4.741 2.212 1.00 98.81 111 LYS A O 1
ATOM 879 N N . ARG A 1 112 ? -12.206 6.488 2.914 1.00 98.69 112 ARG A N 1
ATOM 880 C CA . ARG A 1 112 ? -12.164 7.209 1.629 1.00 98.69 112 ARG A CA 1
ATOM 881 C C . ARG A 1 112 ? -10.744 7.645 1.290 1.00 98.69 112 ARG A C 1
ATOM 883 O O . ARG A 1 112 ? -10.302 7.377 0.174 1.00 98.69 112 ARG A O 1
ATOM 890 N N . ASP A 1 113 ? -10.031 8.220 2.248 1.00 98.81 113 ASP A N 1
ATOM 891 C CA . ASP A 1 113 ? -8.677 8.733 2.057 1.00 98.81 113 ASP A CA 1
ATOM 892 C C . ASP A 1 113 ? -7.702 7.607 1.729 1.00 98.81 113 ASP A C 1
ATOM 894 O O . ASP A 1 113 ? -6.942 7.719 0.771 1.00 98.81 113 ASP A O 1
ATOM 898 N N . MET A 1 114 ? -7.783 6.474 2.434 1.00 98.75 114 MET A N 1
ATOM 899 C CA . MET A 1 114 ? -6.930 5.323 2.142 1.00 98.75 114 MET A CA 1
ATOM 900 C C . MET A 1 114 ? -7.202 4.753 0.743 1.00 98.75 114 MET A C 1
ATOM 902 O O . MET A 1 114 ? -6.263 4.515 -0.017 1.00 98.75 114 MET A O 1
ATOM 906 N N . ARG A 1 115 ? -8.472 4.594 0.336 1.00 98.62 115 ARG A N 1
ATOM 907 C CA . ARG A 1 115 ? -8.787 4.174 -1.045 1.00 98.62 115 ARG A CA 1
ATOM 908 C C . ARG A 1 115 ? -8.241 5.170 -2.064 1.00 98.62 115 ARG A C 1
ATOM 910 O O . ARG A 1 115 ? -7.626 4.758 -3.048 1.00 98.62 115 ARG A O 1
ATOM 917 N N . LYS A 1 116 ? -8.434 6.472 -1.821 1.00 98.75 116 LYS A N 1
ATOM 918 C CA . LYS A 1 116 ? -7.979 7.520 -2.735 1.00 98.75 116 LYS A CA 1
ATOM 919 C C . LYS A 1 116 ? -6.461 7.563 -2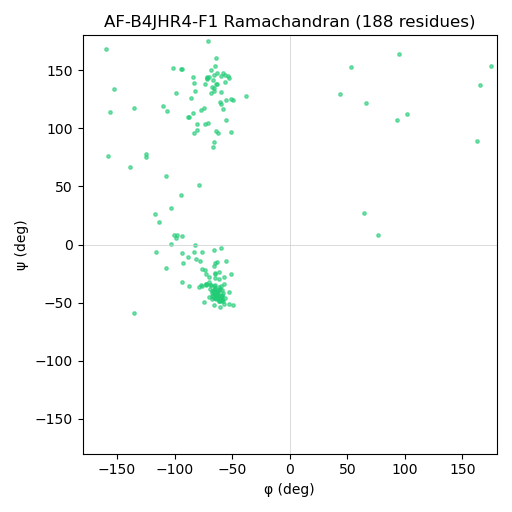.836 1.00 98.75 116 LYS A C 1
ATOM 921 O O . LYS A 1 116 ? -5.940 7.735 -3.934 1.00 98.75 116 LYS A O 1
ATOM 926 N N . PHE A 1 117 ? -5.758 7.355 -1.728 1.00 98.81 117 PHE A N 1
ATOM 927 C CA . PHE A 1 117 ? -4.306 7.264 -1.692 1.00 98.81 117 PHE A CA 1
ATOM 928 C C . PHE A 1 117 ? -3.792 6.159 -2.625 1.00 98.81 117 PHE A C 1
ATOM 930 O O . PHE A 1 117 ? -2.970 6.440 -3.494 1.00 98.81 117 PHE A O 1
ATOM 937 N N . PHE A 1 118 ? -4.326 4.935 -2.525 1.00 98.75 118 PHE A N 1
ATOM 938 C CA . PHE A 1 118 ? -3.944 3.826 -3.411 1.00 98.75 118 PHE A CA 1
ATOM 939 C C . PHE A 1 118 ? -4.305 4.095 -4.883 1.00 98.75 118 PHE A C 1
ATOM 941 O O . PHE A 1 118 ? -3.495 3.842 -5.775 1.00 98.75 118 PHE A O 1
ATOM 948 N N . GLU A 1 119 ? -5.483 4.665 -5.149 1.00 98.44 119 GLU A N 1
ATOM 949 C CA . GLU A 1 119 ? -5.915 5.045 -6.500 1.00 98.44 119 GLU A CA 1
ATOM 950 C C . GLU A 1 119 ? -4.978 6.096 -7.124 1.00 98.44 119 GLU A C 1
ATOM 952 O O . GLU A 1 119 ? -4.538 5.958 -8.266 1.00 98.44 119 GLU A O 1
ATOM 957 N N . VAL A 1 120 ? -4.631 7.148 -6.379 1.00 98.75 120 VAL A N 1
ATOM 958 C CA . VAL A 1 120 ? -3.706 8.198 -6.828 1.00 98.75 120 VAL A CA 1
ATOM 959 C C . VAL A 1 120 ? -2.304 7.629 -7.017 1.00 98.75 120 VAL A C 1
ATOM 961 O O . VAL A 1 120 ? -1.697 7.855 -8.064 1.00 98.75 120 VAL A O 1
ATOM 964 N N . LEU A 1 121 ? -1.809 6.837 -6.063 1.00 98.69 121 LEU A N 1
ATOM 965 C CA . LEU A 1 121 ? -0.496 6.207 -6.161 1.00 98.69 121 LEU A CA 1
ATOM 966 C C . LEU A 1 121 ? -0.394 5.322 -7.407 1.00 98.69 121 LEU A C 1
ATOM 968 O O . LEU A 1 121 ? 0.598 5.402 -8.124 1.00 98.69 121 LEU A O 1
ATOM 972 N N . SER A 1 122 ? -1.432 4.546 -7.729 1.00 98.38 122 SER A N 1
ATOM 973 C CA . SER A 1 122 ? -1.453 3.704 -8.933 1.00 98.38 122 SER A CA 1
ATOM 974 C C . SER A 1 122 ? -1.350 4.495 -10.247 1.00 98.38 122 SER A C 1
ATOM 976 O O . SER A 1 122 ? -0.902 3.963 -11.265 1.00 98.38 122 SER A O 1
ATOM 978 N N . ARG A 1 123 ? -1.737 5.778 -10.250 1.00 98.31 123 ARG A N 1
ATOM 979 C CA . ARG A 1 123 ? -1.599 6.683 -11.404 1.00 98.31 123 ARG A CA 1
ATOM 980 C C . ARG A 1 123 ? -0.246 7.387 -11.434 1.00 98.31 123 ARG A C 1
ATOM 982 O O . ARG A 1 123 ? 0.281 7.604 -12.518 1.00 98.31 123 ARG A O 1
ATOM 989 N N . LEU A 1 124 ? 0.297 7.731 -10.267 1.00 98.44 124 LEU A N 1
ATOM 990 C CA . LEU A 1 124 ? 1.528 8.516 -10.132 1.00 98.44 124 LEU A CA 1
ATOM 991 C C . LEU A 1 124 ? 2.799 7.672 -9.979 1.00 98.44 124 LEU A C 1
ATOM 993 O O . LEU A 1 124 ? 3.894 8.229 -9.982 1.00 98.44 124 LEU A O 1
ATOM 997 N N . TYR A 1 125 ? 2.685 6.349 -9.829 1.00 98.50 125 TYR A N 1
ATOM 998 C CA . TYR A 1 125 ? 3.850 5.489 -9.655 1.00 98.50 125 TYR A CA 1
ATOM 999 C C . TYR A 1 125 ? 4.799 5.587 -10.876 1.00 98.50 125 TYR A C 1
ATOM 1001 O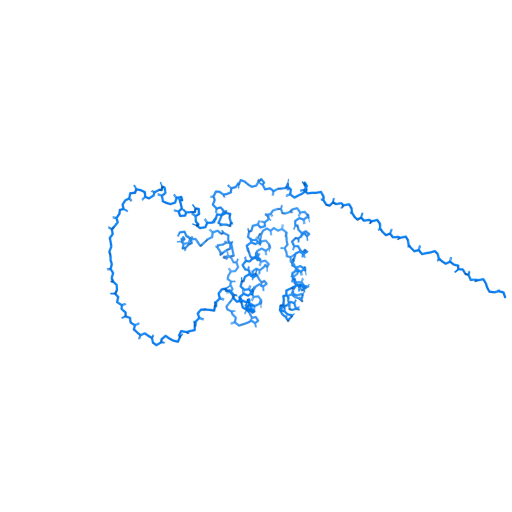 O . TYR A 1 125 ? 4.363 5.295 -11.991 1.00 98.50 125 TYR A O 1
ATOM 1009 N N . PRO A 1 126 ? 6.087 5.964 -10.712 1.00 98.12 126 PRO A N 1
ATOM 1010 C CA . PRO A 1 126 ? 6.945 6.378 -11.835 1.00 98.12 126 PRO A CA 1
ATOM 1011 C C . PRO A 1 126 ? 7.259 5.301 -12.883 1.00 98.12 126 PRO A C 1
ATOM 1013 O O . PRO A 1 126 ? 7.575 5.612 -14.028 1.00 98.12 126 PRO A O 1
ATOM 1016 N N . CYS A 1 127 ? 7.206 4.022 -12.505 1.00 97.88 127 CYS A N 1
ATOM 1017 C CA . CYS A 1 127 ? 7.394 2.920 -13.446 1.00 97.88 127 CYS A CA 1
ATOM 1018 C C . CYS A 1 127 ? 6.090 2.676 -14.218 1.00 97.88 127 CYS A C 1
ATOM 1020 O O . CYS A 1 127 ? 5.177 2.057 -13.677 1.00 97.88 127 CYS A O 1
ATOM 1022 N N . GLU A 1 128 ? 6.012 3.102 -15.481 1.00 97.75 128 GLU A N 1
ATOM 1023 C CA . GLU A 1 128 ? 4.776 3.078 -16.284 1.00 97.75 128 GLU A CA 1
ATOM 1024 C C . GLU A 1 128 ? 4.087 1.705 -16.330 1.00 97.75 128 GLU A C 1
ATOM 1026 O O . GLU A 1 128 ? 2.898 1.590 -16.023 1.00 97.75 128 GLU A O 1
ATOM 1031 N N . TYR A 1 129 ? 4.821 0.643 -16.670 1.00 97.19 129 TYR A N 1
ATOM 1032 C CA . TYR A 1 129 ? 4.236 -0.698 -16.747 1.00 97.19 129 TYR A CA 1
ATOM 1033 C C . TYR A 1 129 ? 3.886 -1.256 -15.362 1.00 97.19 129 TYR A C 1
ATOM 1035 O O . TYR A 1 129 ? 2.883 -1.952 -15.230 1.00 97.19 129 TYR A O 1
ATOM 1043 N N . CYS A 1 130 ? 4.655 -0.911 -14.320 1.00 98.00 130 CYS A N 1
ATOM 1044 C CA . CYS A 1 130 ? 4.315 -1.265 -12.942 1.00 98.00 130 CYS A CA 1
ATOM 1045 C C . CYS A 1 130 ? 3.020 -0.561 -12.506 1.00 98.00 130 CYS A C 1
ATOM 1047 O O . CYS A 1 130 ? 2.166 -1.165 -11.870 1.00 98.00 130 CYS A O 1
ATOM 1049 N N . ALA A 1 131 ? 2.863 0.715 -12.865 1.00 98.38 131 ALA A N 1
ATOM 1050 C CA . ALA A 1 131 ? 1.693 1.527 -12.559 1.00 98.38 131 ALA A CA 1
ATOM 1051 C C . ALA A 1 131 ? 0.450 1.022 -13.302 1.00 98.38 131 ALA A C 1
ATOM 1053 O O . ALA A 1 131 ? -0.635 0.962 -12.731 1.00 98.38 131 ALA A O 1
ATOM 1054 N N . LYS A 1 132 ? 0.604 0.620 -14.571 1.00 98.38 132 LYS A N 1
ATOM 1055 C CA . LYS A 1 132 ? -0.469 -0.006 -15.353 1.00 98.38 132 LYS A CA 1
ATOM 1056 C C . LYS A 1 132 ? -0.935 -1.313 -14.714 1.00 98.38 132 LYS A C 1
ATOM 1058 O O . LYS A 1 132 ? -2.134 -1.474 -14.522 1.00 98.38 132 LYS A O 1
ATOM 1063 N N . ASP A 1 133 ? -0.001 -2.191 -14.347 1.00 98.06 133 ASP A N 1
ATOM 1064 C CA . ASP A 1 133 ? -0.317 -3.440 -13.645 1.00 98.06 133 ASP A CA 1
ATOM 1065 C C . ASP A 1 133 ? -1.022 -3.165 -12.310 1.00 98.06 133 ASP A C 1
ATOM 1067 O O . ASP A 1 133 ? -2.064 -3.745 -12.028 1.00 98.06 133 ASP A O 1
ATOM 1071 N N . PHE A 1 134 ? -0.524 -2.198 -11.535 1.00 98.38 134 PHE A N 1
ATOM 1072 C CA . PHE A 1 134 ? -1.139 -1.790 -10.276 1.00 98.38 134 PHE A CA 1
ATOM 1073 C C . PHE A 1 134 ? -2.584 -1.299 -10.464 1.00 98.38 134 PHE A C 1
ATOM 1075 O O . PHE A 1 134 ? -3.466 -1.713 -9.715 1.00 98.38 134 PHE A O 1
ATOM 1082 N N . ARG A 1 135 ? -2.863 -0.476 -11.483 1.00 98.44 135 ARG A N 1
ATOM 1083 C CA . ARG A 1 135 ? -4.234 -0.031 -11.792 1.00 98.44 135 ARG A CA 1
ATOM 1084 C C . ARG A 1 135 ? -5.163 -1.201 -12.106 1.00 98.44 135 ARG A C 1
ATOM 1086 O O . ARG A 1 135 ? -6.222 -1.305 -11.499 1.00 98.44 135 ARG A O 1
ATOM 1093 N N . SER A 1 136 ? -4.740 -2.112 -12.980 1.00 98.06 136 SER A N 1
ATOM 1094 C CA . SER A 1 136 ? -5.529 -3.309 -13.297 1.00 98.06 136 SER A CA 1
ATOM 1095 C C . SER A 1 136 ? -5.753 -4.196 -12.066 1.00 98.06 136 SER A C 1
ATOM 1097 O O . SER A 1 136 ? -6.834 -4.746 -11.875 1.00 98.06 136 SER A O 1
ATOM 1099 N N . GLU A 1 137 ? -4.760 -4.304 -11.185 1.00 97.44 137 GLU A N 1
ATOM 1100 C CA . GLU A 1 137 ? -4.866 -5.086 -9.954 1.00 97.44 137 GLU A CA 1
ATOM 1101 C C . GLU A 1 137 ? -5.882 -4.515 -8.963 1.00 97.44 137 GLU A C 1
ATOM 1103 O O . GLU A 1 137 ? -6.638 -5.291 -8.380 1.00 97.44 137 GLU A O 1
ATOM 1108 N N . ILE A 1 138 ? -5.933 -3.193 -8.770 1.00 97.81 138 ILE A N 1
ATOM 1109 C CA . ILE A 1 138 ? -6.907 -2.573 -7.853 1.00 97.81 138 ILE A CA 1
ATOM 1110 C C . ILE A 1 138 ? -8.325 -2.516 -8.435 1.00 97.81 138 ILE A C 1
ATOM 1112 O O . ILE A 1 138 ? -9.279 -2.425 -7.667 1.00 97.81 138 ILE A O 1
ATOM 1116 N N . GLU A 1 139 ? -8.479 -2.598 -9.759 1.00 97.38 139 GLU A N 1
ATOM 1117 C CA . GLU A 1 139 ? -9.784 -2.762 -10.416 1.00 97.38 139 GLU A CA 1
ATOM 1118 C C . GLU A 1 139 ? -10.363 -4.160 -10.159 1.00 97.38 139 GLU A C 1
ATOM 1120 O O . GLU A 1 139 ? -11.531 -4.292 -9.794 1.00 97.38 139 GLU A O 1
ATOM 1125 N N . VAL A 1 140 ? -9.540 -5.205 -10.300 1.00 97.94 140 VAL A N 1
ATOM 1126 C CA . VAL A 1 140 ? -9.963 -6.604 -10.098 1.00 97.94 140 VAL A CA 1
ATOM 1127 C C . VAL A 1 140 ? -10.044 -6.968 -8.613 1.00 97.94 140 VAL A C 1
ATOM 1129 O O . VAL A 1 140 ? -10.931 -7.711 -8.198 1.00 97.94 140 VAL A O 1
ATOM 1132 N N . ASN A 1 141 ? -9.129 -6.443 -7.797 1.00 97.94 141 ASN A N 1
ATOM 1133 C CA . ASN A 1 141 ? -9.042 -6.697 -6.362 1.00 97.94 141 ASN A CA 1
ATOM 1134 C C . ASN A 1 141 ? -9.066 -5.370 -5.581 1.00 97.94 141 ASN A C 1
ATOM 1136 O O . A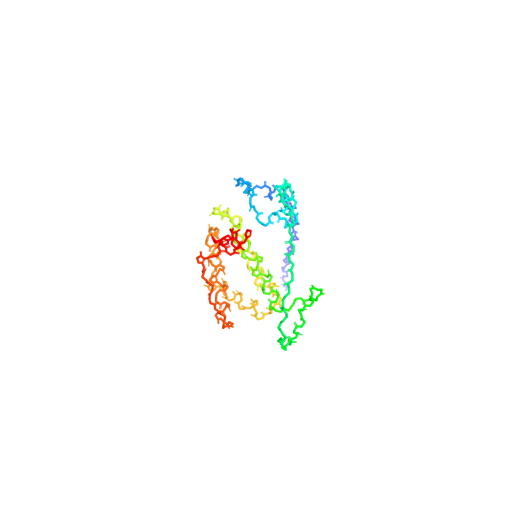SN A 1 141 ? -8.011 -4.927 -5.109 1.00 97.94 141 ASN A O 1
ATOM 1140 N N . PRO A 1 142 ? -10.246 -4.745 -5.400 1.00 98.25 142 PRO A N 1
ATOM 1141 C CA . PRO A 1 142 ? -10.369 -3.460 -4.718 1.00 98.25 142 PRO A CA 1
ATOM 1142 C C . PRO A 1 142 ? -9.728 -3.442 -3.329 1.00 98.25 142 PRO A C 1
ATOM 1144 O O . PRO A 1 142 ? -9.769 -4.430 -2.592 1.00 98.25 142 PRO A O 1
ATOM 1147 N N . VAL A 1 143 ? -9.151 -2.293 -2.966 1.00 98.56 143 VAL A N 1
ATOM 1148 C CA . VAL A 1 143 ? -8.487 -2.085 -1.671 1.00 98.56 143 VAL A CA 1
ATOM 1149 C C . VAL A 1 143 ? -9.481 -2.300 -0.532 1.00 98.56 143 VAL A C 1
ATOM 1151 O O . VAL A 1 143 ? -10.485 -1.588 -0.428 1.00 98.56 143 VAL A O 1
ATOM 1154 N N . ASN A 1 144 ? -9.189 -3.255 0.352 1.00 98.62 144 ASN A N 1
ATOM 1155 C CA . ASN A 1 144 ? -9.999 -3.480 1.541 1.00 98.62 144 ASN A CA 1
ATOM 1156 C C . ASN A 1 144 ? -9.512 -2.583 2.686 1.00 98.62 144 ASN A C 1
ATOM 1158 O O . ASN A 1 144 ? -8.432 -2.784 3.224 1.00 98.62 144 ASN A O 1
ATOM 1162 N N . VAL A 1 145 ? -10.320 -1.587 3.043 1.00 98.75 145 VAL A N 1
ATOM 1163 C CA . VAL A 1 145 ? -10.003 -0.563 4.054 1.00 98.75 145 VAL A CA 1
ATOM 1164 C C . VAL A 1 145 ? -10.899 -0.679 5.291 1.00 98.75 145 VAL A C 1
ATOM 1166 O O . VAL A 1 145 ? -11.088 0.287 6.017 1.00 98.75 145 VAL A O 1
ATOM 1169 N N . ASN A 1 146 ? -11.536 -1.828 5.514 1.00 98.56 146 ASN A N 1
ATOM 1170 C CA . ASN A 1 146 ? -12.526 -1.951 6.586 1.00 98.56 146 ASN A CA 1
ATOM 1171 C C . ASN A 1 146 ? -11.909 -1.976 7.989 1.00 98.56 146 ASN A C 1
ATOM 1173 O O . ASN A 1 146 ? -12.582 -1.577 8.935 1.00 98.56 146 ASN A O 1
ATOM 1177 N N . SER A 1 147 ? -10.651 -2.400 8.100 1.00 98.75 147 SER A N 1
ATOM 1178 C CA . SER A 1 147 ? -9.871 -2.449 9.336 1.00 98.75 147 SER A CA 1
ATOM 1179 C C . SER A 1 147 ? -8.369 -2.499 9.026 1.00 98.75 147 SER A C 1
ATOM 1181 O O . SER A 1 147 ? -7.971 -2.766 7.886 1.00 98.75 147 SER A O 1
ATOM 1183 N N . GLN A 1 148 ? -7.527 -2.311 10.046 1.00 98.44 148 GLN A N 1
ATOM 1184 C CA . GLN A 1 148 ? -6.078 -2.546 9.991 1.00 98.44 148 GLN A CA 1
ATOM 1185 C C . GLN A 1 148 ? -5.751 -3.920 9.397 1.00 98.44 148 GLN A C 1
ATOM 1187 O O . GLN A 1 148 ? -4.997 -4.032 8.428 1.00 98.44 148 GLN A O 1
ATOM 1192 N N . LYS A 1 149 ? -6.370 -4.968 9.952 1.00 98.56 149 LYS A N 1
ATOM 1193 C CA . LYS A 1 149 ? -6.167 -6.361 9.543 1.00 98.56 149 LYS A CA 1
ATOM 1194 C C . LYS A 1 149 ? -6.533 -6.581 8.079 1.00 98.56 149 LYS A C 1
ATOM 1196 O O . LYS A 1 149 ? -5.789 -7.242 7.355 1.00 98.56 149 LYS A O 1
ATOM 1201 N N . ASP A 1 150 ? -7.668 -6.039 7.650 1.00 98.75 150 ASP A N 1
ATOM 1202 C CA . ASP A 1 150 ? -8.145 -6.174 6.277 1.00 98.75 150 ASP A CA 1
ATOM 1203 C C . ASP A 1 150 ? -7.198 -5.514 5.274 1.00 98.75 150 ASP A C 1
ATOM 1205 O O . ASP A 1 150 ? -6.854 -6.126 4.257 1.00 98.75 150 ASP A O 1
ATOM 1209 N N . LEU A 1 151 ? -6.725 -4.307 5.591 1.00 98.88 151 LEU A N 1
ATOM 1210 C CA . LEU A 1 151 ? -5.805 -3.562 4.741 1.00 98.88 151 LEU A CA 1
ATOM 1211 C C . LEU A 1 151 ? -4.435 -4.238 4.657 1.00 98.88 151 LEU A C 1
ATOM 1213 O O . LEU A 1 151 ? -3.918 -4.441 3.557 1.00 98.88 151 LEU A O 1
ATOM 1217 N N . ALA A 1 152 ? -3.867 -4.645 5.795 1.00 98.75 152 ALA A N 1
ATOM 1218 C CA . ALA A 1 152 ? -2.581 -5.340 5.840 1.00 98.75 152 ALA A CA 1
ATOM 1219 C C . ALA A 1 152 ? -2.630 -6.683 5.093 1.00 98.75 152 ALA A C 1
ATOM 1221 O O . ALA A 1 152 ? -1.725 -7.013 4.322 1.00 98.75 152 ALA A O 1
ATOM 1222 N N . MET A 1 153 ? -3.714 -7.446 5.264 1.00 98.75 153 MET A N 1
ATOM 1223 C CA . MET A 1 153 ? -3.911 -8.716 4.567 1.00 98.75 153 MET A CA 1
ATOM 1224 C C . MET A 1 153 ? -4.083 -8.519 3.056 1.00 98.75 153 MET A C 1
ATOM 1226 O O . MET A 1 153 ? -3.474 -9.247 2.268 1.00 98.75 153 MET A O 1
ATOM 1230 N N . TRP A 1 154 ? -4.888 -7.538 2.637 1.00 98.81 154 TRP A N 1
ATOM 1231 C CA . TRP A 1 154 ? -5.054 -7.197 1.224 1.00 98.81 154 TRP A CA 1
ATOM 1232 C C . TRP A 1 154 ? -3.716 -6.795 0.593 1.00 98.81 154 TRP A C 1
ATOM 1234 O O . TRP A 1 154 ? -3.340 -7.342 -0.447 1.00 98.81 154 TRP A O 1
ATOM 1244 N N . LEU A 1 155 ? -2.957 -5.920 1.258 1.00 98.88 155 LEU A N 1
ATOM 1245 C CA . LEU A 1 155 ? -1.678 -5.422 0.757 1.00 98.88 155 LEU A CA 1
ATOM 1246 C C . LEU A 1 155 ? -0.627 -6.534 0.669 1.00 98.88 155 LEU A C 1
ATOM 1248 O O . LEU A 1 155 ? 0.118 -6.601 -0.307 1.00 98.88 155 LEU A O 1
ATOM 1252 N N . CYS A 1 156 ? -0.586 -7.443 1.646 1.00 98.88 156 CYS A N 1
ATOM 1253 C CA . CYS A 1 156 ? 0.284 -8.614 1.585 1.00 98.88 156 CYS A CA 1
ATOM 1254 C C . CYS A 1 156 ? -0.047 -9.516 0.391 1.00 98.88 156 CYS A C 1
ATOM 1256 O O . CYS A 1 156 ? 0.849 -9.907 -0.358 1.00 98.88 156 CYS A O 1
ATOM 1258 N N . LYS A 1 157 ? -1.333 -9.802 0.156 1.00 98.81 157 LYS A N 1
ATOM 1259 C CA . LYS A 1 157 ? -1.766 -10.600 -0.999 1.00 98.81 157 LYS A CA 1
ATOM 1260 C C . LYS A 1 157 ? -1.440 -9.911 -2.322 1.00 98.81 157 LYS A C 1
ATOM 1262 O O . LYS A 1 157 ? -1.003 -10.580 -3.252 1.00 98.81 157 LYS A O 1
ATOM 1267 N N . PHE A 1 158 ? -1.618 -8.593 -2.402 1.00 98.75 158 PHE A N 1
ATOM 1268 C CA . PHE A 1 158 ? -1.225 -7.815 -3.574 1.00 98.75 158 PHE A CA 1
ATOM 1269 C C . PHE A 1 158 ? 0.289 -7.891 -3.822 1.00 98.75 158 PHE A C 1
ATOM 1271 O O . PHE A 1 158 ? 0.709 -8.242 -4.923 1.00 98.75 158 PHE A O 1
ATOM 1278 N N . HIS A 1 159 ? 1.108 -7.682 -2.788 1.00 98.75 159 HIS A N 1
ATOM 1279 C CA . HIS A 1 159 ? 2.562 -7.827 -2.885 1.00 98.75 159 HIS A CA 1
ATOM 1280 C C . HIS A 1 159 ? 2.959 -9.251 -3.317 1.00 98.75 159 HIS A C 1
ATOM 1282 O O . HIS A 1 159 ? 3.830 -9.417 -4.165 1.00 98.75 159 HIS A O 1
ATOM 1288 N N . ASN A 1 160 ? 2.269 -10.285 -2.829 1.00 98.81 160 ASN A N 1
ATOM 1289 C CA . ASN A 1 160 ? 2.504 -11.665 -3.253 1.00 98.81 160 ASN A CA 1
ATOM 1290 C C . ASN A 1 160 ? 2.168 -11.932 -4.723 1.00 98.81 160 ASN A C 1
ATOM 1292 O O . ASN A 1 160 ? 2.892 -12.690 -5.357 1.00 98.81 160 ASN A O 1
ATOM 1296 N N . ARG A 1 161 ? 1.142 -11.290 -5.295 1.00 98.56 161 ARG A N 1
ATOM 1297 C CA . ARG A 1 161 ? 0.886 -11.380 -6.744 1.00 98.56 161 ARG A CA 1
ATOM 1298 C C . ARG A 1 161 ? 2.015 -10.747 -7.555 1.00 98.56 161 ARG A C 1
ATOM 1300 O O . ARG A 1 161 ? 2.402 -11.283 -8.587 1.00 98.56 161 ARG A O 1
ATOM 1307 N N . VAL A 1 162 ? 2.593 -9.647 -7.071 1.00 98.38 162 VAL A N 1
ATOM 1308 C CA . VAL A 1 162 ? 3.794 -9.059 -7.685 1.00 98.38 162 VAL A CA 1
ATOM 1309 C C . VAL A 1 162 ? 5.006 -9.981 -7.521 1.00 98.38 162 VAL A C 1
ATOM 1311 O O . VAL A 1 162 ? 5.768 -10.142 -8.470 1.00 98.38 162 VAL A O 1
ATOM 1314 N N . ASN A 1 163 ? 5.178 -10.623 -6.361 1.00 98.62 163 ASN A N 1
ATOM 1315 C CA . ASN A 1 163 ? 6.246 -11.604 -6.150 1.00 98.62 163 ASN A CA 1
ATOM 1316 C C . ASN A 1 163 ? 6.134 -12.770 -7.133 1.00 98.62 163 ASN A C 1
ATOM 1318 O O . ASN A 1 163 ? 7.119 -13.078 -7.797 1.00 98.62 163 ASN A O 1
ATOM 1322 N N . ASP A 1 164 ? 4.941 -13.339 -7.289 1.00 98.44 164 ASP A N 1
ATOM 1323 C CA . ASP A 1 164 ? 4.667 -14.431 -8.224 1.00 98.44 164 ASP A CA 1
ATOM 1324 C C . ASP A 1 164 ? 5.002 -14.041 -9.675 1.00 98.44 164 ASP A C 1
ATOM 1326 O O . ASP A 1 164 ? 5.803 -14.709 -10.330 1.00 98.44 164 ASP A O 1
ATOM 1330 N N . LYS A 1 165 ? 4.535 -12.867 -10.136 1.00 97.44 165 LYS A N 1
ATOM 1331 C CA . LYS A 1 165 ? 4.878 -12.306 -11.464 1.00 97.44 165 LYS A CA 1
ATOM 1332 C C . LYS A 1 165 ? 6.386 -12.133 -11.685 1.00 97.44 165 LYS A C 1
ATOM 1334 O O . LYS A 1 165 ? 6.846 -12.137 -12.824 1.00 97.44 165 LYS A O 1
ATOM 1339 N N . LEU A 1 166 ? 7.153 -11.933 -10.614 1.00 97.25 166 LEU A N 1
ATOM 1340 C CA . LEU A 1 166 ? 8.606 -11.750 -10.649 1.00 97.25 166 LEU A CA 1
ATOM 1341 C C . LEU A 1 166 ? 9.389 -13.035 -10.326 1.00 97.25 166 LEU A C 1
ATOM 1343 O O . LEU A 1 166 ? 10.612 -12.962 -10.193 1.00 97.25 166 LEU A O 1
ATOM 1347 N N . GLY A 1 167 ? 8.719 -14.181 -10.160 1.00 98.12 167 GLY A N 1
ATOM 1348 C CA . GLY A 1 167 ? 9.352 -15.448 -9.780 1.00 98.12 167 GLY A CA 1
ATOM 1349 C C . GLY A 1 167 ? 9.981 -15.428 -8.382 1.00 98.12 167 GLY A C 1
ATOM 1350 O O . GLY A 1 167 ? 10.968 -16.119 -8.130 1.00 98.12 167 GLY A O 1
ATOM 1351 N N . LYS A 1 168 ? 9.464 -14.593 -7.475 1.00 98.00 168 LYS A N 1
ATOM 1352 C CA . LYS A 1 168 ? 9.921 -14.482 -6.085 1.00 98.00 168 LYS A CA 1
ATOM 1353 C C . LYS A 1 168 ? 9.074 -15.365 -5.162 1.00 98.00 168 LYS A C 1
ATOM 1355 O O . LYS A 1 168 ? 7.884 -15.536 -5.416 1.00 98.00 168 LYS A O 1
ATOM 1360 N N . PRO A 1 169 ? 9.646 -15.866 -4.052 1.00 98.50 169 PRO A N 1
ATOM 1361 C CA . PRO A 1 169 ? 8.880 -16.600 -3.052 1.00 98.50 169 PRO A CA 1
ATOM 1362 C C . PRO A 1 169 ? 7.701 -15.788 -2.509 1.00 98.50 169 PRO A C 1
ATOM 1364 O O . PRO A 1 169 ? 7.794 -14.571 -2.322 1.00 98.50 169 PRO A O 1
ATOM 1367 N N . LEU A 1 170 ? 6.607 -16.480 -2.198 1.00 98.69 170 LEU A N 1
ATOM 1368 C CA . LEU A 1 170 ? 5.462 -15.876 -1.529 1.00 98.69 170 LEU A CA 1
ATOM 1369 C C . LEU A 1 170 ? 5.788 -15.620 -0.054 1.00 98.69 170 LEU A C 1
ATOM 1371 O O . LEU A 1 170 ? 6.357 -16.466 0.635 1.00 98.69 170 LEU A O 1
ATOM 1375 N N . PHE A 1 171 ? 5.378 -14.461 0.451 1.00 98.69 171 PHE A N 1
ATOM 1376 C CA . PHE A 1 171 ? 5.458 -14.127 1.865 1.00 98.69 171 PHE A CA 1
ATOM 1377 C C . PHE A 1 171 ? 4.259 -14.708 2.626 1.00 98.69 171 PHE A C 1
ATOM 1379 O O . PHE A 1 171 ? 3.117 -14.624 2.165 1.00 98.69 171 PHE A O 1
ATOM 1386 N N . ASN A 1 172 ? 4.484 -15.248 3.824 1.00 98.56 172 ASN A N 1
ATOM 1387 C CA . ASN A 1 172 ? 3.392 -15.709 4.678 1.00 98.56 172 ASN A CA 1
ATOM 1388 C C . ASN A 1 172 ? 2.646 -14.515 5.299 1.00 98.56 172 ASN A C 1
ATOM 1390 O O . ASN A 1 172 ? 3.105 -13.924 6.274 1.00 98.56 172 ASN A O 1
ATOM 1394 N N . CYS A 1 173 ? 1.456 -14.193 4.787 1.00 98.62 173 CYS A N 1
ATOM 1395 C CA . CYS A 1 173 ? 0.676 -13.052 5.270 1.00 98.62 173 CYS A CA 1
ATOM 1396 C C . CYS A 1 173 ? 0.230 -13.146 6.737 1.00 98.62 173 CYS A C 1
ATOM 1398 O O . CYS A 1 173 ? -0.122 -12.116 7.308 1.00 98.62 173 CYS A O 1
ATOM 1400 N N . SER A 1 174 ? 0.290 -14.316 7.388 1.00 98.00 174 SER A N 1
ATOM 1401 C CA . SER A 1 174 ? 0.067 -14.397 8.840 1.00 98.00 174 SER A CA 1
ATOM 1402 C C . SER A 1 174 ? 1.154 -13.672 9.645 1.00 98.00 174 SER A C 1
ATOM 1404 O O . SER A 1 174 ? 0.934 -13.346 10.804 1.00 98.00 174 SER A O 1
ATOM 1406 N N . LYS A 1 175 ? 2.314 -13.413 9.029 1.00 98.12 175 LYS A N 1
ATOM 1407 C CA . LYS A 1 175 ? 3.490 -12.759 9.616 1.00 98.12 175 LYS A CA 1
ATOM 1408 C C . LYS A 1 175 ? 3.581 -11.263 9.301 1.00 98.12 175 LYS A C 1
ATOM 1410 O O . LYS A 1 175 ? 4.599 -10.635 9.578 1.00 98.12 175 LYS A O 1
ATOM 1415 N N . VAL A 1 176 ? 2.545 -10.675 8.693 1.00 98.12 176 VAL A N 1
ATOM 1416 C CA . VAL A 1 176 ? 2.596 -9.289 8.196 1.00 98.12 176 VAL A CA 1
ATOM 1417 C C . VAL A 1 176 ? 2.812 -8.266 9.319 1.00 98.12 176 VAL A C 1
ATOM 1419 O O . VAL A 1 176 ? 3.631 -7.367 9.158 1.00 98.12 176 VAL A O 1
ATOM 1422 N N . ASN A 1 177 ? 2.165 -8.432 10.477 1.00 96.69 177 ASN A N 1
ATOM 1423 C CA . ASN A 1 177 ? 2.337 -7.507 11.601 1.00 96.69 177 ASN A CA 1
ATOM 1424 C C . ASN A 1 177 ? 3.673 -7.721 12.334 1.00 96.69 177 ASN A C 1
ATOM 1426 O O . ASN A 1 177 ? 4.312 -6.734 12.682 1.00 96.69 177 ASN A O 1
ATOM 1430 N N . GLU A 1 178 ? 4.161 -8.962 12.461 1.00 96.19 178 GLU A N 1
ATOM 1431 C CA . GLU A 1 178 ? 5.527 -9.229 12.957 1.00 96.19 178 GLU A CA 1
ATOM 1432 C C . GLU A 1 178 ? 6.561 -8.488 12.095 1.00 96.19 178 GLU A C 1
ATOM 1434 O O . GLU A 1 178 ? 7.424 -7.777 12.604 1.00 96.19 178 GLU A O 1
ATOM 1439 N N . ARG A 1 179 ? 6.421 -8.563 10.765 1.00 97.25 179 ARG A N 1
ATOM 1440 C CA . ARG A 1 179 ? 7.357 -7.926 9.835 1.00 97.25 179 ARG A CA 1
ATOM 1441 C C . ARG A 1 179 ? 7.285 -6.397 9.830 1.00 97.25 179 ARG A C 1
ATOM 1443 O O . ARG A 1 179 ? 8.321 -5.763 9.625 1.00 97.25 179 ARG A O 1
ATOM 1450 N N . TRP A 1 180 ? 6.097 -5.806 9.945 1.00 96.69 180 TRP A N 1
ATOM 1451 C CA . TRP A 1 180 ? 5.887 -4.382 9.637 1.00 96.69 180 TRP A CA 1
ATOM 1452 C C . TRP A 1 180 ? 5.459 -3.512 10.818 1.00 96.69 180 TRP A C 1
ATOM 1454 O O . TRP A 1 180 ? 5.392 -2.295 10.662 1.00 96.69 180 TRP A O 1
ATOM 1464 N N . ARG A 1 181 ? 5.187 -4.103 11.986 1.00 93.81 181 ARG A N 1
ATOM 1465 C CA . ARG A 1 181 ? 4.710 -3.374 13.167 1.00 93.81 181 ARG A CA 1
ATOM 1466 C C . ARG A 1 181 ? 5.426 -3.785 14.446 1.00 93.81 181 ARG A C 1
ATOM 1468 O O . ARG A 1 181 ? 6.038 -2.946 15.099 1.00 93.81 181 ARG A O 1
ATOM 1475 N N . ASP A 1 182 ? 5.340 -5.068 14.773 1.00 92.75 182 ASP A N 1
ATOM 1476 C CA . ASP A 1 182 ? 5.567 -5.560 16.131 1.00 92.75 182 ASP A CA 1
ATOM 1477 C C . ASP A 1 182 ? 7.029 -6.002 16.338 1.00 92.75 182 ASP A C 1
ATOM 1479 O O . ASP A 1 182 ? 7.597 -5.808 17.412 1.00 92.75 182 ASP A O 1
ATOM 1483 N N . GLY A 1 183 ? 7.676 -6.508 15.284 1.00 93.00 183 GLY A N 1
ATOM 1484 C CA . GLY A 1 183 ? 8.929 -7.256 15.377 1.00 93.00 183 GLY A CA 1
ATOM 1485 C C . GLY A 1 183 ? 8.673 -8.764 15.426 1.00 93.00 183 GLY A C 1
ATOM 1486 O O . GLY A 1 183 ? 7.545 -9.222 15.632 1.00 93.00 183 GLY A O 1
ATOM 1487 N N . TRP A 1 184 ? 9.717 -9.555 15.185 1.00 94.31 184 TRP A N 1
ATOM 1488 C CA . TRP A 1 184 ? 9.621 -11.013 15.228 1.00 94.31 184 TRP A CA 1
ATOM 1489 C C . TRP A 1 184 ? 9.464 -11.527 16.661 1.00 94.31 184 TRP A C 1
ATOM 1491 O O . TRP A 1 184 ? 10.100 -11.025 17.585 1.00 94.31 184 TRP A O 1
ATOM 1501 N N . LEU A 1 185 ? 8.649 -12.573 16.835 1.00 90.56 185 LEU A N 1
ATOM 1502 C CA . LEU A 1 185 ? 8.356 -13.163 18.151 1.00 90.56 185 LEU A CA 1
ATOM 1503 C C . LEU A 1 185 ? 9.574 -13.801 18.838 1.00 90.56 185 LEU A C 1
ATOM 1505 O O . LEU A 1 185 ? 9.519 -14.076 20.032 1.00 90.56 185 LEU A O 1
ATOM 1509 N N . ASP A 1 186 ? 10.651 -14.057 18.096 1.00 92.56 186 ASP A N 1
ATOM 1510 C CA . ASP A 1 186 ? 11.913 -14.573 18.631 1.00 92.56 186 ASP A CA 1
ATOM 1511 C C . ASP A 1 186 ? 12.814 -13.479 19.235 1.00 92.56 186 ASP A C 1
ATOM 1513 O O . ASP A 1 186 ? 13.897 -13.790 19.725 1.00 92.56 186 ASP A O 1
ATOM 1517 N N . GLY A 1 187 ? 12.383 -12.212 19.205 1.00 90.75 187 GLY A N 1
ATOM 1518 C CA . GLY A 1 187 ? 13.141 -11.079 19.734 1.00 90.75 187 GLY A CA 1
ATOM 1519 C C . GLY A 1 187 ? 14.292 -10.623 18.836 1.00 90.75 187 GLY A C 1
ATOM 1520 O O . GLY A 1 187 ? 15.056 -9.751 19.226 1.00 90.75 187 GLY A O 1
ATOM 1521 N N . SER A 1 188 ? 14.428 -11.144 17.611 1.00 91.38 188 SER A N 1
ATOM 1522 C CA . SER A 1 188 ? 15.525 -10.775 16.693 1.00 91.38 188 SER A CA 1
ATOM 1523 C C . SER A 1 188 ? 15.498 -9.318 16.201 1.00 91.38 188 SER A C 1
ATOM 1525 O O . SER A 1 188 ? 16.399 -8.885 15.482 1.00 91.38 188 SER A O 1
ATOM 1527 N N . CYS A 1 189 ? 14.457 -8.557 16.552 1.00 85.06 189 CYS A N 1
ATOM 1528 C CA . CYS A 1 189 ? 14.330 -7.126 16.273 1.00 85.06 189 CYS A CA 1
ATOM 1529 C C . CYS A 1 189 ? 14.594 -6.232 17.498 1.00 85.06 189 CYS A C 1
ATOM 1531 O O . CYS A 1 189 ? 14.460 -5.011 17.362 1.00 85.06 189 CYS A O 1
ATOM 1533 N N . ASP A 1 190 ? 14.906 -6.809 18.661 1.00 77.50 190 ASP A N 1
ATOM 1534 C CA . ASP A 1 190 ? 15.186 -6.107 19.925 1.00 77.50 190 ASP A CA 1
ATOM 1535 C C . ASP A 1 190 ? 16.682 -6.059 20.275 1.00 77.50 190 ASP A C 1
ATOM 1537 O O . ASP A 1 190 ? 17.484 -6.803 19.663 1.00 77.50 190 ASP A O 1
#

Organism: Drosophila grimshawi (NCBI:txid7222)

Secondary structure (DSSP, 8-state):
------PPPPPPPPPPPPP-GGGSS----S---TT-TTTS-HHHHHHHHHTT--S------------------PPPPTTSPP-HHHHHHHHHHHHHHHHHTS-SS--HHHHHHHHHHHHHHHHH-SSHHHHHHHHHHHHHS----SSHHHHHHHHHHHHHHHHHHTTPPPP-GGGHHIIIII--TTSTT-

Radius of gyration: 25.27 Å; Cα contacts (8 Å, |Δi|>4): 94; chains: 1; bounding box: 77×53×76 Å